Protein AF-A0A7S2YZP1-F1 (afdb_monomer)

Structure (mmCIF, N/CA/C/O backbone):
data_AF-A0A7S2YZP1-F1
#
_entry.id   AF-A0A7S2YZP1-F1
#
loop_
_atom_site.group_PDB
_atom_site.id
_atom_site.type_symbol
_atom_site.label_atom_id
_atom_site.label_alt_id
_atom_site.label_comp_id
_atom_site.label_asym_id
_atom_site.label_entity_id
_atom_site.label_seq_id
_atom_site.pdbx_PDB_ins_code
_atom_site.Cartn_x
_atom_site.Cartn_y
_atom_site.Cartn_z
_atom_site.occupancy
_atom_site.B_iso_or_equiv
_atom_site.auth_seq_id
_atom_site.auth_comp_id
_atom_site.auth_asym_id
_atom_site.auth_atom_id
_atom_site.pdbx_PDB_model_num
ATOM 1 N N . ILE A 1 1 ? 10.644 -1.227 -17.249 1.00 90.56 1 ILE A N 1
ATOM 2 C CA . ILE A 1 1 ? 9.507 -2.155 -17.051 1.00 90.56 1 ILE A CA 1
ATOM 3 C C . ILE A 1 1 ? 8.488 -1.814 -18.113 1.00 90.56 1 ILE A C 1
ATOM 5 O O . ILE A 1 1 ? 8.107 -0.653 -18.176 1.00 90.56 1 ILE A O 1
ATOM 9 N N . ASN A 1 2 ? 8.114 -2.773 -18.948 1.00 90.19 2 ASN A N 1
ATOM 10 C CA . ASN A 1 2 ? 7.072 -2.609 -19.943 1.00 90.19 2 ASN A CA 1
ATOM 11 C C . ASN A 1 2 ? 5.860 -3.452 -19.531 1.00 90.19 2 ASN A C 1
ATOM 13 O O . ASN A 1 2 ? 5.909 -4.679 -19.547 1.00 90.19 2 ASN A O 1
ATOM 17 N N . ASN A 1 3 ? 4.807 -2.767 -19.107 1.00 88.50 3 ASN A N 1
ATOM 18 C CA . ASN A 1 3 ? 3.501 -3.313 -18.742 1.00 88.50 3 ASN A CA 1
ATOM 19 C C . ASN A 1 3 ? 2.391 -2.752 -19.655 1.00 88.50 3 ASN A C 1
ATOM 21 O O . ASN A 1 3 ? 1.225 -2.706 -19.256 1.00 88.50 3 ASN A O 1
ATOM 25 N N . ASN A 1 4 ? 2.760 -2.314 -20.866 1.00 87.62 4 ASN A N 1
ATOM 26 C CA . ASN A 1 4 ? 1.858 -1.790 -21.893 1.00 87.62 4 ASN A CA 1
ATOM 27 C C . ASN A 1 4 ? 1.038 -0.571 -21.431 1.00 87.62 4 ASN A C 1
ATOM 29 O O . ASN A 1 4 ? -0.190 -0.563 -21.558 1.00 87.62 4 ASN A O 1
ATOM 33 N N . GLY A 1 5 ? 1.713 0.430 -20.851 1.00 88.06 5 GLY A N 1
ATOM 34 C CA . GLY A 1 5 ? 1.133 1.737 -20.524 1.00 88.06 5 GLY A CA 1
ATOM 35 C C . GLY A 1 5 ? 1.049 2.081 -19.030 1.00 88.06 5 GLY A C 1
ATOM 36 O O . GLY A 1 5 ? 1.644 1.443 -18.160 1.00 88.06 5 GLY A O 1
ATOM 37 N N . GLY A 1 6 ? 0.286 3.127 -18.721 1.00 87.12 6 GLY A N 1
ATOM 38 C CA . GLY A 1 6 ? 0.069 3.700 -17.393 1.00 87.12 6 GLY A CA 1
ATOM 39 C C . GLY A 1 6 ? -0.834 2.866 -16.481 1.00 87.12 6 GLY A C 1
ATOM 40 O O . GLY A 1 6 ? -1.805 3.374 -15.933 1.00 87.12 6 GLY A O 1
ATOM 41 N N . ARG A 1 7 ? -0.519 1.590 -16.244 1.00 86.00 7 ARG A N 1
ATOM 42 C CA . ARG A 1 7 ? -1.375 0.669 -15.456 1.00 86.00 7 ARG A CA 1
ATOM 43 C C . ARG A 1 7 ? -1.597 1.075 -13.989 1.00 86.00 7 ARG A C 1
ATOM 45 O O . ARG A 1 7 ? -2.392 0.464 -13.289 1.00 86.00 7 ARG A O 1
ATOM 52 N N . ILE A 1 8 ? -0.935 2.126 -13.499 1.00 86.38 8 ILE A N 1
ATOM 53 C CA . ILE A 1 8 ? -1.241 2.722 -12.190 1.00 86.38 8 ILE A CA 1
ATOM 54 C C . ILE A 1 8 ? -2.676 3.266 -12.119 1.00 86.38 8 ILE A C 1
ATOM 56 O O . ILE A 1 8 ? -3.279 3.247 -11.048 1.00 86.38 8 ILE A O 1
ATOM 60 N N . PHE A 1 9 ? -3.245 3.709 -13.243 1.00 86.81 9 PHE A N 1
ATOM 61 C CA . PHE A 1 9 ? -4.600 4.259 -13.267 1.00 86.81 9 PHE A CA 1
ATOM 62 C C . PHE A 1 9 ? -5.669 3.200 -12.986 1.00 86.81 9 PHE A C 1
ATOM 64 O O . PHE A 1 9 ? -6.681 3.535 -12.379 1.00 86.81 9 PHE A O 1
ATOM 71 N N . GLU A 1 10 ? -5.405 1.924 -13.286 1.00 83.19 10 GLU A N 1
ATOM 72 C CA . GLU A 1 10 ? -6.272 0.791 -12.916 1.00 83.19 10 GLU A CA 1
ATOM 73 C C . GLU A 1 10 ? -6.430 0.643 -11.394 1.00 83.19 10 GLU A C 1
ATOM 75 O O . GLU A 1 10 ? -7.389 0.048 -10.907 1.00 83.19 10 GLU A O 1
ATOM 80 N N . MET A 1 11 ? -5.496 1.201 -10.617 1.00 79.94 11 MET A N 1
ATOM 81 C CA . MET A 1 11 ? -5.530 1.155 -9.156 1.00 79.94 11 MET A CA 1
ATOM 82 C C . MET A 1 11 ? -6.383 2.266 -8.536 1.00 79.94 11 MET A C 1
ATOM 84 O O . MET A 1 11 ? -6.638 2.233 -7.329 1.00 79.94 11 MET A O 1
ATOM 88 N N . LEU A 1 12 ? -6.793 3.265 -9.317 1.00 84.00 12 LEU A N 1
ATOM 89 C CA . LEU A 1 12 ? -7.567 4.388 -8.809 1.00 84.00 12 LEU A CA 1
ATOM 90 C C . LEU A 1 12 ? -9.059 4.029 -8.741 1.00 84.00 12 LEU A C 1
ATOM 92 O O . LEU A 1 12 ? -9.561 3.330 -9.620 1.00 84.00 12 LEU A O 1
ATOM 96 N N . PRO A 1 13 ? -9.817 4.554 -7.759 1.00 79.38 13 PRO A N 1
ATOM 97 C CA . PRO A 1 13 ? -11.259 4.308 -7.662 1.00 79.38 13 PRO A CA 1
ATOM 98 C C . PRO A 1 13 ? -12.023 4.656 -8.947 1.00 79.38 13 PRO A C 1
ATOM 100 O O . PRO A 1 13 ? -12.979 3.970 -9.301 1.00 79.38 13 PRO A O 1
ATOM 103 N N . VAL A 1 14 ? -11.552 5.679 -9.668 1.00 77.88 14 VAL A N 1
ATOM 104 C CA . VAL A 1 14 ? -12.142 6.154 -10.926 1.00 77.88 14 VAL A CA 1
ATOM 105 C C . VAL A 1 14 ? -12.115 5.102 -12.040 1.00 77.88 14 VAL A C 1
ATOM 107 O O . VAL A 1 14 ? -13.012 5.093 -12.879 1.00 77.88 14 VAL A O 1
ATOM 110 N N . ALA A 1 15 ? -11.167 4.156 -12.017 1.00 79.56 15 ALA A N 1
ATOM 111 C CA . ALA A 1 15 ? -11.098 3.077 -13.004 1.00 79.56 15 ALA A CA 1
ATOM 112 C C . ALA A 1 15 ? -12.289 2.110 -12.928 1.00 79.56 15 ALA A C 1
ATOM 114 O O . ALA A 1 15 ? -12.570 1.419 -13.898 1.00 79.56 15 ALA A O 1
ATOM 115 N N . LYS A 1 16 ? -13.017 2.074 -11.801 1.00 79.88 16 LYS A N 1
ATOM 116 C CA . LYS A 1 16 ? -14.246 1.273 -11.659 1.00 79.88 16 LYS A CA 1
ATOM 117 C C . LYS A 1 16 ? -15.491 1.972 -12.207 1.00 79.88 16 LYS A C 1
ATOM 119 O O . LYS A 1 16 ? -16.527 1.332 -12.341 1.00 79.88 16 LYS A O 1
ATOM 124 N N . THR A 1 17 ? -15.415 3.282 -12.440 1.00 84.00 17 THR A N 1
ATOM 125 C CA . THR A 1 17 ? -16.573 4.122 -12.785 1.00 84.00 17 THR A CA 1
ATOM 126 C C . THR A 1 17 ? -16.571 4.601 -14.229 1.00 84.00 17 THR A C 1
ATOM 128 O O . THR A 1 17 ? -17.626 4.966 -14.738 1.00 84.00 17 THR A O 1
ATOM 131 N N . ILE A 1 18 ? -15.406 4.644 -14.875 1.00 86.44 18 ILE A N 1
ATOM 132 C CA . ILE A 1 18 ? -15.278 5.098 -16.261 1.00 86.44 18 ILE A CA 1
ATOM 133 C C . ILE A 1 18 ? -15.323 3.918 -17.228 1.00 86.44 18 ILE A C 1
ATOM 135 O O . ILE A 1 18 ? -14.973 2.795 -16.874 1.00 86.44 18 ILE A O 1
ATOM 139 N N . ASP A 1 19 ? -15.744 4.196 -18.459 1.00 88.06 19 ASP A N 1
ATOM 140 C CA . ASP A 1 19 ? -15.717 3.227 -19.552 1.00 88.06 19 ASP A CA 1
ATOM 141 C C . ASP A 1 19 ? -14.277 2.748 -19.813 1.00 88.06 19 ASP A C 1
ATOM 143 O O . ASP A 1 19 ? -13.335 3.551 -19.823 1.00 88.06 19 ASP A O 1
ATOM 147 N N . SER A 1 20 ? -14.107 1.444 -20.044 1.00 82.69 20 SER A N 1
ATOM 148 C CA . SER A 1 20 ? -12.810 0.831 -20.345 1.00 82.69 20 SER A CA 1
ATOM 149 C C . SER A 1 20 ? -12.139 1.453 -21.569 1.00 82.69 20 SER A C 1
ATOM 151 O O . SER A 1 20 ? -10.926 1.624 -21.574 1.00 82.69 20 SER A O 1
ATOM 153 N N . SER A 1 21 ? -12.918 1.867 -22.572 1.00 85.06 21 SER A N 1
ATOM 154 C CA . SER A 1 21 ? -12.393 2.527 -23.773 1.00 85.06 21 SER A CA 1
ATOM 155 C C . SER A 1 21 ? -11.728 3.871 -23.461 1.00 85.06 21 SER A C 1
ATOM 157 O O . SER A 1 21 ? -10.653 4.163 -23.982 1.00 85.06 21 SER A O 1
ATOM 159 N N . VAL A 1 22 ? -12.318 4.658 -22.555 1.00 86.19 22 VAL A N 1
ATOM 160 C CA . VAL A 1 22 ? -11.774 5.946 -22.099 1.00 86.19 22 VAL A CA 1
ATOM 161 C C . VAL A 1 22 ? -10.559 5.730 -21.200 1.00 86.19 22 VAL A C 1
ATOM 163 O O . VAL A 1 22 ? -9.575 6.467 -21.298 1.00 86.19 22 VAL A O 1
ATOM 166 N N . LEU A 1 23 ? -10.601 4.712 -20.336 1.00 85.12 23 LEU A N 1
ATOM 167 C CA . LEU A 1 23 ? -9.458 4.327 -19.511 1.00 85.12 23 LEU A CA 1
ATOM 168 C C . LEU A 1 23 ? -8.250 3.965 -20.391 1.00 85.12 23 LEU A C 1
ATOM 170 O O . LEU A 1 23 ? -7.151 4.477 -20.167 1.00 85.12 23 LEU A O 1
ATOM 174 N N . ASP A 1 24 ? -8.462 3.153 -21.425 1.00 85.44 24 ASP A N 1
ATOM 175 C CA . ASP A 1 24 ? -7.406 2.731 -22.341 1.00 85.44 24 ASP A CA 1
ATOM 176 C C . ASP A 1 24 ? -6.849 3.898 -23.167 1.00 85.44 24 ASP A C 1
ATOM 178 O O . ASP A 1 24 ? -5.628 4.061 -23.259 1.00 85.44 24 ASP A O 1
ATOM 182 N N . SER A 1 25 ? -7.714 4.755 -23.720 1.00 86.25 25 SER A N 1
ATOM 183 C CA . SER A 1 25 ? -7.292 5.836 -24.620 1.00 86.25 25 SER A CA 1
ATOM 184 C C . SER A 1 25 ? -6.706 7.058 -23.916 1.00 86.25 25 SER A C 1
ATOM 186 O O . SER A 1 25 ? -5.884 7.753 -24.507 1.00 86.25 25 SER A O 1
ATOM 188 N N . CYS A 1 26 ? -7.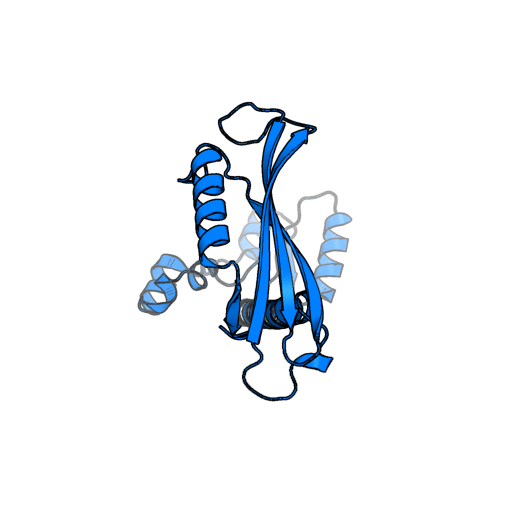150 7.371 -22.695 1.00 85.06 26 CYS A N 1
ATOM 189 C CA . CYS A 1 26 ? -6.797 8.626 -22.020 1.00 85.06 26 CYS A CA 1
ATOM 190 C C . CYS A 1 26 ? -5.867 8.446 -20.819 1.00 85.06 26 CYS A C 1
ATOM 192 O O . CYS A 1 26 ? -5.211 9.409 -20.427 1.00 85.06 26 CYS A O 1
ATOM 194 N N . PHE A 1 27 ? -5.808 7.249 -20.232 1.00 86.19 27 PHE A N 1
ATOM 195 C CA . PHE A 1 27 ? -5.039 7.008 -19.011 1.00 86.19 27 PHE A CA 1
ATOM 196 C C . PHE A 1 27 ? -3.955 5.953 -19.205 1.00 86.19 27 PHE A C 1
ATOM 198 O O . PHE A 1 27 ? -2.790 6.202 -18.902 1.00 86.19 27 PHE A O 1
ATOM 205 N N . ILE A 1 28 ? -4.316 4.768 -19.699 1.00 86.94 28 ILE A N 1
ATOM 206 C CA . ILE A 1 28 ? -3.345 3.687 -19.887 1.00 86.94 28 ILE A CA 1
ATOM 207 C C . ILE A 1 28 ? -2.435 4.017 -21.063 1.00 86.94 28 ILE A C 1
ATOM 209 O O . ILE A 1 28 ? -1.223 3.864 -20.924 1.00 86.94 28 ILE A O 1
ATOM 213 N N . THR A 1 29 ? -2.996 4.506 -22.173 1.00 84.50 29 THR A N 1
ATOM 214 C CA . THR A 1 29 ? -2.260 5.019 -23.339 1.00 84.50 29 THR A CA 1
ATOM 215 C C . THR A 1 29 ? -1.076 4.123 -23.682 1.00 84.50 29 THR A C 1
ATOM 217 O O . THR A 1 29 ? 0.068 4.504 -23.443 1.00 84.50 29 THR A O 1
ATOM 220 N N . ASN A 1 30 ? -1.335 2.899 -24.152 1.00 80.75 30 ASN A N 1
ATOM 221 C CA . ASN A 1 30 ? -0.260 1.985 -24.529 1.00 80.75 30 ASN A CA 1
ATOM 222 C C . ASN A 1 30 ? 0.506 2.581 -25.722 1.00 80.75 30 ASN A C 1
ATOM 224 O O . ASN A 1 30 ? -0.058 2.649 -26.817 1.00 80.75 30 ASN A O 1
ATOM 228 N N . PRO A 1 31 ? 1.754 3.040 -25.543 1.00 75.12 31 PRO A N 1
ATOM 229 C CA . PRO A 1 31 ? 2.512 3.546 -26.664 1.00 75.12 31 PRO A CA 1
ATOM 230 C C . PRO A 1 31 ? 2.983 2.334 -27.472 1.00 75.12 31 PRO A C 1
ATOM 232 O O . PRO A 1 31 ? 3.740 1.508 -26.963 1.00 75.12 31 PRO A O 1
ATOM 235 N N . GLU A 1 32 ? 2.551 2.217 -28.727 1.00 73.69 32 GLU A N 1
ATOM 236 C CA . GLU A 1 32 ? 3.070 1.225 -29.680 1.00 73.69 32 GLU A CA 1
ATOM 237 C C . GLU A 1 32 ? 4.506 1.593 -30.093 1.00 73.69 32 GLU A C 1
ATOM 239 O O . GLU A 1 32 ? 4.785 1.979 -31.226 1.00 73.69 32 GLU A O 1
ATOM 244 N N . VAL A 1 33 ? 5.430 1.560 -29.131 1.00 80.38 33 VAL A N 1
ATOM 245 C CA . VAL A 1 33 ? 6.814 1.997 -29.299 1.00 80.38 33 VAL A CA 1
ATOM 246 C C . VAL A 1 33 ? 7.756 0.821 -29.100 1.00 80.38 33 VAL A C 1
ATOM 248 O O . VAL A 1 33 ? 7.833 0.215 -28.033 1.00 80.38 33 VAL A O 1
ATOM 251 N N . GLU A 1 34 ? 8.545 0.558 -30.134 1.00 86.44 34 GLU A N 1
ATOM 252 C CA . GLU A 1 34 ? 9.676 -0.364 -30.109 1.00 86.44 34 GLU A CA 1
ATOM 253 C C . GLU A 1 34 ? 10.879 0.304 -29.415 1.00 86.44 34 GLU A C 1
ATOM 255 O O . GLU A 1 34 ? 11.656 1.036 -30.035 1.00 86.44 34 GLU A O 1
ATOM 260 N N . ILE A 1 35 ? 11.059 0.052 -28.112 1.00 90.88 35 ILE A N 1
ATOM 261 C CA . ILE A 1 35 ? 12.198 0.580 -27.327 1.00 90.88 35 ILE A CA 1
ATOM 262 C C . ILE A 1 35 ? 13.541 0.130 -27.929 1.00 90.88 35 ILE A C 1
ATOM 264 O O . ILE A 1 35 ? 14.511 0.889 -27.925 1.00 90.88 35 ILE A O 1
ATOM 268 N N . SER A 1 36 ? 13.575 -1.070 -28.509 1.00 92.44 36 SER A N 1
ATOM 269 C CA . SER A 1 36 ? 14.695 -1.628 -29.279 1.00 92.44 36 SER A CA 1
ATOM 270 C C . SER A 1 36 ? 15.224 -0.644 -30.336 1.00 92.44 36 SER A C 1
ATOM 272 O O . SER A 1 36 ? 16.430 -0.407 -30.428 1.00 92.44 36 SER A O 1
ATOM 274 N N . SER A 1 37 ? 14.315 -0.025 -31.094 1.00 92.56 37 SER A N 1
ATOM 275 C CA . SER A 1 37 ? 14.614 0.886 -32.199 1.00 92.56 37 SER A CA 1
ATOM 276 C C . SER A 1 37 ? 15.185 2.206 -31.690 1.00 92.56 37 SER A C 1
ATOM 278 O O . SER A 1 37 ? 16.141 2.730 -32.262 1.00 92.56 37 SER A O 1
ATOM 280 N N . LEU A 1 38 ? 14.660 2.705 -30.566 1.00 91.94 38 LEU A N 1
ATOM 281 C CA . LEU A 1 38 ? 15.199 3.879 -29.882 1.00 91.94 38 LEU A CA 1
ATOM 282 C C . LEU A 1 38 ? 16.625 3.613 -29.384 1.00 91.94 38 LEU A C 1
ATOM 284 O O . LEU A 1 38 ? 17.529 4.399 -29.647 1.00 91.94 38 LEU A O 1
ATOM 288 N N . CYS A 1 39 ? 16.856 2.487 -28.708 1.00 94.12 39 CYS A N 1
ATOM 289 C CA . CYS A 1 39 ? 18.187 2.127 -28.222 1.00 94.12 39 CYS A CA 1
ATOM 290 C C . CYS A 1 39 ? 19.194 1.962 -29.366 1.00 94.12 39 CYS A C 1
ATOM 292 O O . CYS A 1 39 ? 20.319 2.452 -29.259 1.00 94.12 39 CYS A O 1
ATOM 294 N N . ASN A 1 40 ? 18.778 1.350 -30.478 1.00 93.12 40 ASN A N 1
ATOM 295 C CA . ASN A 1 40 ? 19.616 1.200 -31.663 1.00 93.12 40 ASN A CA 1
ATOM 296 C C . ASN A 1 40 ? 20.022 2.560 -32.260 1.00 93.12 40 ASN A C 1
ATOM 298 O O . ASN A 1 40 ? 21.195 2.765 -32.567 1.00 93.12 40 ASN A O 1
ATOM 302 N N . ALA A 1 41 ? 19.092 3.519 -32.347 1.00 94.81 41 ALA A N 1
ATOM 303 C CA . ALA A 1 41 ? 19.372 4.863 -32.863 1.00 94.81 41 ALA A CA 1
ATOM 304 C C . ALA A 1 41 ? 20.449 5.612 -32.055 1.00 94.81 41 ALA A C 1
ATOM 306 O O . ALA A 1 41 ? 21.228 6.376 -32.621 1.00 94.81 41 ALA A O 1
ATOM 307 N N . TYR A 1 42 ? 20.534 5.357 -30.746 1.00 94.06 42 TYR A N 1
ATOM 308 C CA . TYR A 1 42 ? 21.538 5.951 -29.856 1.00 94.06 42 TYR A CA 1
ATOM 309 C C . TYR A 1 42 ? 22.744 5.039 -29.585 1.00 94.06 42 TYR A C 1
ATOM 311 O O . TYR A 1 42 ? 23.579 5.373 -28.747 1.00 94.06 42 TYR A O 1
ATOM 319 N N . SER A 1 43 ? 22.859 3.897 -30.279 1.00 92.88 43 SER A N 1
ATOM 320 C CA . SER A 1 43 ? 23.916 2.896 -30.054 1.00 92.88 43 SER A CA 1
ATOM 321 C C . SER A 1 43 ? 24.012 2.421 -28.594 1.00 92.88 43 SER A C 1
ATOM 323 O O . SER A 1 43 ? 25.098 2.153 -28.079 1.00 92.88 43 SER A O 1
ATOM 325 N N . ILE A 1 44 ? 22.869 2.322 -27.913 1.00 94.56 44 ILE A N 1
ATOM 326 C CA . ILE A 1 44 ? 22.778 1.850 -26.531 1.00 94.56 44 ILE A CA 1
ATOM 327 C C . ILE A 1 44 ? 22.476 0.345 -26.544 1.00 94.56 44 ILE A C 1
ATOM 329 O O . ILE A 1 44 ? 21.473 -0.065 -27.132 1.00 94.56 44 ILE A O 1
ATOM 333 N N . PRO A 1 45 ? 23.289 -0.493 -25.875 1.00 94.06 45 PRO A N 1
ATOM 334 C CA . PRO A 1 45 ? 22.983 -1.903 -25.681 1.00 94.06 45 PRO A CA 1
ATOM 335 C C . PRO A 1 45 ? 21.597 -2.124 -25.068 1.00 94.06 45 PRO A C 1
ATOM 337 O O . PRO A 1 45 ? 21.257 -1.549 -24.029 1.00 94.06 45 PRO A O 1
ATOM 340 N N . TYR A 1 46 ? 20.821 -2.997 -25.705 1.00 95.69 46 TYR A N 1
ATOM 341 C CA . TYR A 1 46 ? 19.441 -3.296 -25.346 1.00 95.69 46 TYR A CA 1
ATOM 342 C C . TYR A 1 46 ? 19.245 -4.797 -25.132 1.00 95.69 46 TYR A C 1
ATOM 344 O O . TYR A 1 46 ? 19.754 -5.622 -25.893 1.00 95.69 46 TYR A O 1
ATOM 352 N N . GLN A 1 47 ? 18.496 -5.150 -24.091 1.00 95.12 47 GLN A N 1
ATOM 353 C CA . GLN A 1 47 ? 18.109 -6.523 -23.783 1.00 95.12 47 GLN A CA 1
ATOM 354 C C . GLN A 1 47 ? 16.632 -6.558 -23.392 1.00 95.12 47 GLN A C 1
ATOM 356 O O . GLN A 1 47 ? 16.212 -5.828 -22.494 1.00 95.12 47 GLN A O 1
ATOM 361 N N . ARG A 1 48 ? 15.858 -7.439 -24.027 1.00 95.38 48 ARG A N 1
ATOM 362 C CA . ARG A 1 48 ? 14.465 -7.720 -23.665 1.00 95.38 48 ARG A CA 1
ATOM 363 C C . ARG A 1 48 ? 14.410 -8.989 -22.828 1.00 95.38 48 ARG A C 1
ATOM 365 O O . ARG A 1 48 ? 14.977 -9.999 -23.234 1.00 95.38 48 ARG A O 1
ATOM 372 N N . VAL A 1 49 ? 13.737 -8.941 -21.684 1.00 96.62 49 VAL A N 1
ATOM 373 C CA . VAL A 1 49 ? 1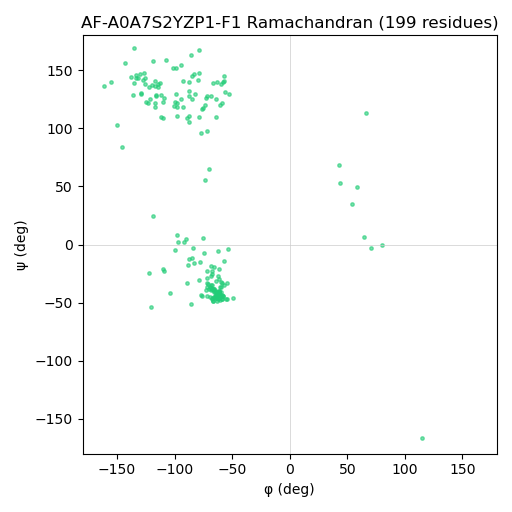3.603 -10.088 -20.775 1.00 96.62 49 VAL A CA 1
ATOM 374 C C . VAL A 1 49 ? 12.152 -10.284 -20.362 1.00 96.62 49 V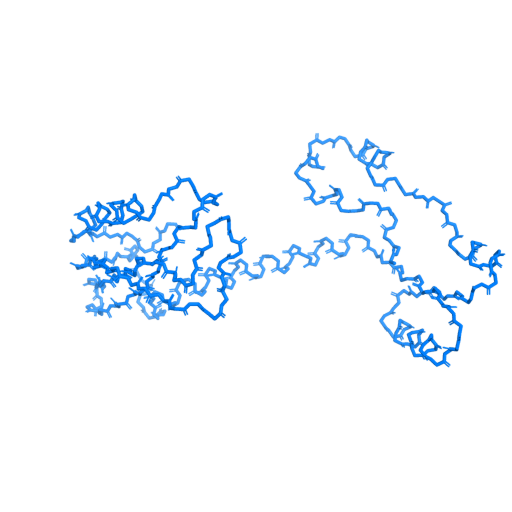AL A C 1
ATOM 376 O O . VAL A 1 49 ? 11.416 -9.316 -20.160 1.00 96.62 49 VAL A O 1
ATOM 379 N N . THR A 1 50 ? 11.754 -11.545 -20.227 1.00 93.31 50 THR A N 1
ATOM 380 C CA . THR A 1 50 ? 10.401 -11.940 -19.795 1.00 93.31 50 THR A CA 1
ATOM 381 C C . THR A 1 50 ? 10.431 -12.820 -18.547 1.00 93.31 50 THR A C 1
ATOM 383 O O . THR A 1 50 ? 9.476 -12.839 -17.775 1.00 93.31 50 THR A O 1
ATOM 386 N N . GLY A 1 51 ? 11.550 -13.514 -18.310 1.00 92.31 51 GLY A N 1
ATOM 387 C CA . GLY A 1 51 ? 11.744 -14.397 -17.163 1.00 92.31 51 GLY A CA 1
ATOM 388 C C . GLY A 1 51 ? 12.698 -13.850 -16.099 1.00 92.31 51 GLY A C 1
ATOM 389 O O . GLY A 1 51 ? 13.577 -13.028 -16.359 1.00 92.31 51 GLY A O 1
ATOM 390 N N . LYS A 1 52 ? 12.578 -14.381 -14.877 1.00 92.50 52 LYS A N 1
ATOM 391 C CA . LYS A 1 52 ? 13.473 -14.069 -13.746 1.00 92.50 52 LYS A CA 1
ATOM 392 C C . LYS A 1 52 ? 14.930 -14.467 -14.016 1.00 92.50 52 LYS A C 1
ATOM 394 O O . LYS A 1 52 ? 15.855 -13.741 -13.646 1.00 92.50 52 LYS A O 1
ATOM 399 N N . GLU A 1 53 ? 15.137 -15.623 -14.636 1.00 93.94 53 GLU A N 1
ATOM 400 C CA . GLU A 1 53 ? 16.469 -16.152 -14.957 1.00 93.94 53 GLU A CA 1
ATOM 401 C C . GLU A 1 53 ? 17.148 -15.286 -16.023 1.00 93.94 53 GLU A C 1
ATOM 403 O O . GLU A 1 53 ? 18.268 -14.814 -15.821 1.00 93.94 53 GLU A O 1
ATOM 408 N N . GLU A 1 54 ? 16.418 -14.960 -17.093 1.00 93.88 54 GLU A N 1
ATOM 409 C CA . GLU A 1 54 ? 16.856 -14.023 -18.133 1.00 93.88 54 GLU A CA 1
ATOM 410 C C . GLU A 1 54 ? 17.190 -12.646 -17.556 1.00 93.88 54 GLU A C 1
ATOM 412 O O . GLU A 1 54 ? 18.228 -12.075 -17.888 1.00 93.88 54 GLU A O 1
ATOM 417 N N . MET A 1 55 ? 16.346 -12.128 -16.655 1.00 94.38 55 MET A N 1
ATOM 418 C CA . MET A 1 55 ? 16.573 -10.855 -15.969 1.00 94.38 55 MET A CA 1
ATOM 419 C C . MET A 1 55 ? 17.878 -10.876 -15.171 1.00 94.38 55 MET A C 1
ATOM 421 O O . MET A 1 55 ? 18.658 -9.928 -15.237 1.00 94.38 55 MET A O 1
ATOM 425 N N . SER A 1 56 ? 18.142 -11.965 -14.448 1.00 95.62 56 SER A N 1
ATOM 426 C CA . SER A 1 56 ? 19.360 -12.119 -13.646 1.00 95.62 56 SER A CA 1
ATOM 427 C C . SER A 1 56 ? 20.610 -12.111 -14.530 1.00 95.62 56 SER A C 1
ATOM 429 O O . SER A 1 56 ? 21.569 -11.393 -14.247 1.00 95.62 56 SER A O 1
ATOM 431 N N . LEU A 1 57 ? 20.576 -12.837 -15.650 1.00 94.88 57 LEU A N 1
ATOM 432 C CA . LEU A 1 57 ? 21.666 -12.864 -16.630 1.00 94.88 57 LEU A CA 1
ATOM 433 C C . LEU A 1 57 ? 21.844 -11.518 -17.348 1.00 94.88 57 LEU A C 1
ATOM 435 O O . LEU A 1 57 ? 22.970 -11.101 -17.626 1.00 94.88 57 LEU A O 1
ATOM 439 N N . ALA A 1 58 ? 20.751 -10.821 -17.662 1.00 94.62 58 ALA A N 1
ATOM 440 C CA . ALA A 1 58 ? 20.800 -9.502 -18.285 1.00 94.62 58 ALA A CA 1
ATOM 441 C C . ALA A 1 58 ? 21.409 -8.451 -17.347 1.00 94.62 58 ALA A C 1
ATOM 443 O O . ALA A 1 58 ? 22.246 -7.659 -17.783 1.00 94.62 58 ALA A O 1
ATOM 444 N N . LEU A 1 59 ? 21.060 -8.493 -16.056 1.00 94.88 59 LEU A N 1
ATOM 445 C CA . LEU A 1 59 ? 21.648 -7.638 -15.023 1.00 94.88 59 LEU A CA 1
ATOM 446 C C . LEU A 1 59 ? 23.146 -7.902 -14.852 1.00 94.88 59 LEU A C 1
ATOM 448 O O . LEU A 1 59 ? 23.928 -6.956 -14.843 1.00 94.88 59 LEU A O 1
ATOM 452 N N . GLN A 1 60 ? 23.566 -9.170 -14.799 1.00 94.62 60 GLN A N 1
ATOM 453 C CA . GLN A 1 60 ? 24.989 -9.527 -14.724 1.00 94.62 60 GLN A CA 1
ATOM 454 C C . GLN A 1 60 ? 25.787 -8.988 -15.920 1.00 94.62 60 GLN A C 1
ATOM 456 O O . GLN A 1 60 ? 26.867 -8.417 -15.743 1.00 94.62 60 GLN A O 1
ATOM 461 N N . ARG A 1 61 ? 25.241 -9.117 -17.137 1.00 92.81 61 ARG A N 1
ATOM 462 C CA . ARG A 1 61 ? 25.848 -8.561 -18.357 1.00 92.81 61 ARG A CA 1
ATOM 463 C C . ARG A 1 61 ? 25.918 -7.035 -18.319 1.00 92.81 61 ARG A C 1
ATOM 465 O O . ARG A 1 61 ? 26.961 -6.472 -18.639 1.00 92.81 61 ARG A O 1
ATOM 472 N N . ALA A 1 62 ? 24.848 -6.373 -17.881 1.00 92.81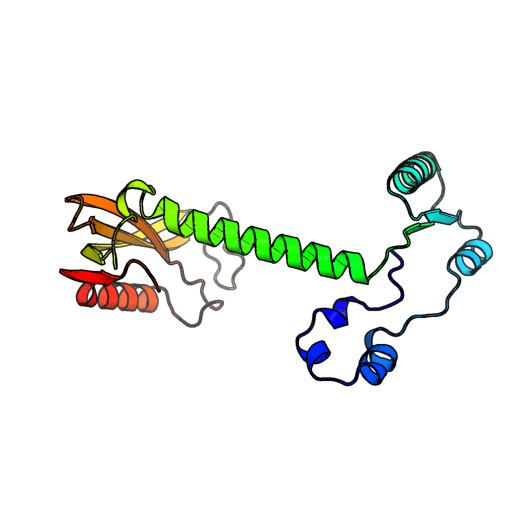 62 ALA A N 1
ATOM 473 C CA . ALA A 1 62 ? 24.804 -4.917 -17.776 1.00 92.81 62 ALA A CA 1
ATOM 474 C C . ALA A 1 62 ? 25.784 -4.372 -16.724 1.00 92.81 62 ALA A C 1
ATOM 476 O O . ALA A 1 62 ? 26.430 -3.362 -16.973 1.00 92.81 62 ALA A O 1
ATOM 477 N N . TRP A 1 63 ? 25.953 -5.049 -15.585 1.00 93.12 63 TRP A N 1
ATOM 478 C CA . TRP A 1 63 ? 26.926 -4.651 -14.558 1.00 93.12 63 TRP A CA 1
ATOM 479 C C . TRP A 1 63 ? 28.378 -4.897 -14.958 1.00 93.12 63 TRP A C 1
ATOM 481 O O . TRP A 1 63 ? 29.266 -4.173 -14.519 1.00 93.12 63 TRP A O 1
ATOM 491 N N . SER A 1 64 ? 28.625 -5.901 -15.797 1.00 91.88 64 SER A N 1
ATOM 492 C CA . SER A 1 64 ? 29.962 -6.172 -16.338 1.00 91.88 64 SER A CA 1
ATOM 493 C C . SER A 1 64 ? 30.335 -5.214 -17.479 1.00 91.88 64 SER A C 1
ATOM 495 O O . SER A 1 64 ? 31.502 -5.112 -17.860 1.00 91.88 64 SER A O 1
ATOM 497 N N . SER A 1 65 ? 29.349 -4.511 -18.037 1.00 88.44 65 SER A N 1
ATOM 498 C CA . SER A 1 65 ? 29.528 -3.527 -19.097 1.00 88.44 65 SER A CA 1
ATOM 499 C C . SER A 1 65 ? 30.023 -2.190 -18.539 1.00 88.44 65 SER A C 1
ATOM 501 O O . SER A 1 65 ? 29.568 -1.715 -17.504 1.00 88.44 65 SER A O 1
ATOM 503 N N . ARG A 1 66 ? 30.927 -1.530 -19.275 1.00 91.06 66 ARG A N 1
ATOM 504 C CA . ARG A 1 66 ? 31.391 -0.159 -18.978 1.00 91.06 66 ARG A CA 1
ATOM 505 C C . ARG A 1 66 ? 30.560 0.930 -19.664 1.00 91.06 66 ARG A C 1
ATOM 507 O O . ARG A 1 66 ? 30.919 2.100 -19.597 1.00 91.06 66 ARG A O 1
ATOM 514 N N . VAL A 1 67 ? 29.482 0.551 -20.347 1.00 92.31 67 VAL A N 1
ATOM 515 C CA . VAL A 1 67 ? 28.570 1.467 -21.047 1.00 92.31 67 VAL A CA 1
ATOM 516 C C . VAL A 1 67 ? 27.156 1.384 -20.480 1.00 92.31 67 VAL A C 1
ATOM 518 O O . VAL A 1 67 ? 26.778 0.371 -19.882 1.00 92.31 67 VAL A O 1
ATOM 521 N N . HIS A 1 68 ? 26.364 2.437 -20.690 1.00 91.44 68 HIS A N 1
ATOM 522 C CA . HIS A 1 68 ? 24.939 2.448 -20.355 1.00 91.44 68 HIS A CA 1
ATOM 523 C C . HIS A 1 68 ? 24.207 1.301 -21.062 1.00 91.44 68 HIS A C 1
ATOM 525 O O . HIS A 1 68 ? 24.518 0.977 -22.202 1.00 91.44 68 HIS A O 1
ATOM 531 N N . ASN A 1 69 ? 23.258 0.669 -20.376 1.00 93.88 69 ASN A N 1
ATOM 532 C CA . ASN A 1 69 ? 22.489 -0.468 -20.879 1.00 93.88 69 ASN A CA 1
ATOM 533 C C . ASN A 1 69 ? 21.008 -0.239 -20.586 1.00 93.88 69 ASN A C 1
ATOM 535 O O . ASN A 1 69 ? 20.656 0.258 -19.515 1.00 93.88 69 ASN A O 1
ATOM 539 N N . VAL A 1 70 ? 20.149 -0.662 -21.507 1.00 95.75 70 VAL A N 1
ATOM 540 C CA . VAL A 1 70 ? 18.702 -0.699 -21.303 1.00 95.75 70 VAL A CA 1
ATOM 541 C C . VAL A 1 70 ? 18.265 -2.153 -21.207 1.00 95.75 70 VAL A C 1
ATOM 543 O O . VAL A 1 70 ? 18.502 -2.950 -22.113 1.00 95.75 70 VAL A O 1
ATOM 546 N N . ILE A 1 71 ? 17.618 -2.497 -20.094 1.00 96.44 71 ILE A N 1
ATOM 547 C CA . ILE A 1 71 ? 16.964 -3.793 -19.912 1.00 96.44 71 ILE A CA 1
ATOM 548 C C . ILE A 1 71 ? 15.459 -3.546 -19.869 1.00 96.44 71 ILE A C 1
ATOM 550 O O . ILE A 1 71 ? 14.925 -2.979 -18.911 1.00 96.44 71 ILE A O 1
ATOM 554 N N . GLU A 1 72 ? 14.768 -3.974 -20.916 1.00 95.75 72 GLU A N 1
ATOM 555 C CA . GLU A 1 72 ? 13.317 -3.957 -20.966 1.00 95.75 72 GLU A CA 1
ATOM 556 C C . GLU A 1 72 ? 12.768 -5.247 -20.361 1.00 95.75 72 GLU A C 1
ATOM 558 O O . GLU A 1 72 ? 12.823 -6.318 -20.960 1.00 95.75 72 GLU A O 1
ATOM 563 N N . ILE A 1 73 ? 12.229 -5.128 -19.152 1.00 95.06 73 ILE A N 1
ATOM 564 C CA . ILE A 1 73 ? 11.527 -6.216 -18.472 1.00 95.06 73 ILE A CA 1
ATOM 565 C C . ILE A 1 73 ? 10.057 -6.135 -18.863 1.00 95.06 73 ILE A C 1
ATOM 567 O O . ILE A 1 73 ? 9.371 -5.203 -18.430 1.00 95.06 73 ILE A O 1
ATOM 571 N N . VAL A 1 74 ? 9.598 -7.083 -19.674 1.00 92.19 74 VAL A N 1
ATOM 572 C CA . VAL A 1 74 ? 8.202 -7.185 -20.103 1.00 92.19 74 VAL A CA 1
ATOM 573 C C . VAL A 1 74 ? 7.435 -7.996 -19.075 1.00 92.19 74 VAL A C 1
ATOM 575 O O . VAL A 1 74 ? 7.846 -9.095 -18.709 1.00 92.19 74 VAL A O 1
ATOM 578 N N . VAL A 1 75 ? 6.331 -7.437 -18.595 1.00 89.81 75 VAL A N 1
ATOM 579 C CA . VAL A 1 75 ? 5.495 -8.058 -17.570 1.00 89.81 75 VAL A CA 1
ATOM 580 C C . VAL A 1 75 ? 4.041 -8.055 -18.005 1.00 89.81 75 VAL A C 1
ATOM 582 O O . VAL A 1 75 ? 3.579 -7.114 -18.651 1.00 89.81 75 VAL A O 1
ATOM 585 N N . ASP A 1 76 ? 3.313 -9.093 -17.606 1.00 86.69 76 ASP A N 1
ATOM 586 C CA . ASP A 1 76 ? 1.863 -9.110 -17.734 1.00 86.69 76 ASP A CA 1
ATOM 587 C C . ASP A 1 76 ? 1.248 -8.169 -16.678 1.00 86.69 76 ASP A C 1
ATOM 589 O O . ASP A 1 76 ? 1.475 -8.360 -15.473 1.00 86.69 76 ASP A O 1
ATOM 593 N N . PRO A 1 77 ? 0.501 -7.129 -17.090 1.00 79.62 77 PRO A N 1
ATOM 594 C CA . PRO A 1 77 ? -0.139 -6.217 -16.152 1.00 79.62 77 PRO A CA 1
ATOM 595 C C . PRO A 1 77 ? -1.197 -6.900 -15.272 1.00 79.62 77 PRO A C 1
ATOM 597 O O . PRO A 1 77 ? -1.346 -6.517 -14.110 1.00 79.62 77 PRO A O 1
ATOM 600 N N . THR A 1 78 ? -1.882 -7.930 -15.774 1.00 80.06 78 THR A N 1
ATOM 601 C CA . THR A 1 78 ? -2.979 -8.603 -15.058 1.00 80.06 78 THR A CA 1
ATOM 602 C C . THR A 1 78 ? -2.467 -9.363 -13.832 1.00 80.06 78 THR A C 1
ATOM 604 O O . THR A 1 78 ? -2.956 -9.163 -12.717 1.00 80.06 78 THR A O 1
ATOM 607 N N . VAL A 1 79 ? -1.375 -10.115 -14.000 1.00 81.75 79 VAL A N 1
ATOM 608 C CA . VAL A 1 79 ? -0.727 -10.913 -12.945 1.00 81.75 79 VAL A CA 1
ATOM 609 C C . VAL A 1 79 ? -0.263 -10.044 -11.768 1.00 81.75 79 VAL A C 1
ATOM 611 O O . VAL A 1 79 ? -0.354 -10.441 -10.605 1.00 81.75 79 VAL A O 1
ATOM 614 N N . SER A 1 80 ? 0.214 -8.825 -12.041 1.00 77.00 80 SER A N 1
ATOM 615 C CA . SER A 1 80 ? 0.667 -7.888 -11.001 1.00 77.00 80 SER A CA 1
ATOM 616 C C . SER A 1 80 ? -0.484 -7.403 -10.113 1.00 77.00 80 SER A C 1
ATOM 618 O O . SER A 1 80 ? -0.336 -7.281 -8.891 1.00 77.00 80 SER A O 1
ATOM 620 N N . THR A 1 81 ? -1.646 -7.149 -10.715 1.00 74.81 81 THR A N 1
ATOM 621 C CA . THR A 1 81 ? -2.851 -6.712 -10.003 1.00 74.81 81 THR A CA 1
ATOM 622 C C . THR A 1 81 ? -3.416 -7.836 -9.136 1.00 74.81 81 THR A C 1
ATOM 624 O O . THR A 1 81 ? -3.678 -7.613 -7.951 1.00 74.81 81 THR A O 1
ATOM 627 N N . GLU A 1 82 ? -3.512 -9.052 -9.675 1.00 82.00 82 GLU A N 1
ATOM 628 C CA . GLU A 1 82 ? -3.960 -10.236 -8.931 1.00 82.00 82 GLU A CA 1
ATOM 629 C C . GLU A 1 82 ? -3.050 -10.546 -7.739 1.00 82.00 82 GLU A C 1
ATOM 631 O O . GLU A 1 82 ? -3.524 -10.710 -6.612 1.00 82.00 82 GLU A O 1
ATOM 636 N N . PHE A 1 83 ? -1.730 -10.551 -7.951 1.00 82.56 83 PHE A N 1
ATOM 637 C CA . PHE A 1 83 ? -0.767 -10.815 -6.883 1.00 82.56 83 PHE A CA 1
ATOM 638 C C . PHE A 1 83 ? -0.854 -9.775 -5.759 1.00 82.56 83 PHE A C 1
ATOM 640 O O . PHE A 1 83 ? -0.800 -10.115 -4.576 1.00 82.56 83 PHE A O 1
ATOM 647 N N . ARG A 1 84 ? -1.044 -8.495 -6.097 1.00 80.69 84 ARG A N 1
ATOM 648 C CA . ARG A 1 84 ? -1.252 -7.444 -5.091 1.00 80.69 84 ARG A CA 1
ATOM 649 C C . ARG A 1 84 ? -2.535 -7.651 -4.298 1.00 80.69 84 ARG A C 1
ATOM 651 O O . ARG A 1 84 ? -2.514 -7.428 -3.089 1.00 80.69 84 ARG A O 1
ATOM 658 N N . GLN A 1 85 ? -3.626 -8.055 -4.946 1.00 81.25 85 GLN A N 1
ATOM 659 C CA . GLN A 1 85 ? -4.879 -8.343 -4.250 1.00 81.25 85 GLN A CA 1
ATOM 660 C C . GLN A 1 85 ? -4.712 -9.535 -3.301 1.00 81.25 85 GLN A C 1
ATOM 662 O O . GLN A 1 85 ? -5.062 -9.429 -2.130 1.00 81.25 85 GLN A O 1
ATOM 667 N N . LEU A 1 86 ? -4.043 -10.600 -3.751 1.00 87.69 86 LEU A N 1
ATOM 668 C CA . LEU A 1 86 ? -3.697 -11.752 -2.919 1.00 87.69 86 LEU A CA 1
ATOM 669 C C . LEU A 1 86 ? -2.900 -11.345 -1.669 1.00 87.69 86 LEU A C 1
ATOM 671 O O . LEU A 1 86 ? -3.220 -11.784 -0.562 1.00 87.69 86 LEU A O 1
ATOM 675 N N . VAL A 1 87 ? -1.869 -10.507 -1.828 1.00 86.19 87 VAL A N 1
ATOM 676 C CA . VAL A 1 87 ? -1.059 -10.011 -0.704 1.00 86.19 87 VAL A CA 1
ATOM 677 C C . VAL A 1 87 ? -1.904 -9.156 0.236 1.00 86.19 87 VAL A C 1
ATOM 679 O O . VAL A 1 87 ? -1.832 -9.354 1.445 1.00 86.19 87 VAL A O 1
ATOM 682 N N . LYS A 1 88 ? -2.740 -8.250 -0.287 1.00 83.00 88 LYS A N 1
ATOM 683 C CA . LYS A 1 88 ? -3.655 -7.439 0.534 1.00 83.00 88 LYS A CA 1
ATOM 684 C C . LYS A 1 88 ? -4.609 -8.311 1.342 1.00 83.00 88 LYS A C 1
ATOM 686 O O . LYS A 1 88 ? -4.724 -8.111 2.545 1.00 83.00 88 LYS A O 1
ATOM 691 N N . ASP A 1 89 ? -5.228 -9.305 0.715 1.00 84.56 89 ASP A N 1
ATOM 692 C CA . ASP A 1 89 ? -6.167 -10.214 1.374 1.00 84.56 89 ASP A CA 1
ATOM 693 C C . ASP A 1 89 ? -5.460 -11.104 2.398 1.00 84.56 89 ASP A C 1
ATOM 695 O O . ASP A 1 89 ? -6.013 -11.441 3.447 1.00 84.56 89 ASP A O 1
ATOM 699 N N . ARG A 1 90 ? -4.215 -11.505 2.120 1.00 81.38 90 ARG A N 1
ATOM 700 C CA . ARG A 1 90 ? -3.400 -12.250 3.079 1.00 81.38 90 ARG A CA 1
ATOM 701 C C . ARG A 1 90 ? -3.040 -11.392 4.285 1.00 81.38 90 ARG A C 1
ATOM 703 O O . ARG A 1 90 ? -3.275 -11.832 5.402 1.00 81.38 90 ARG A O 1
ATOM 710 N N . VAL A 1 91 ? -2.547 -10.176 4.064 1.00 80.25 91 VAL A N 1
ATOM 711 C CA . VAL A 1 91 ? -2.216 -9.235 5.140 1.00 80.25 91 VAL A CA 1
ATOM 712 C C . VAL A 1 91 ? -3.463 -8.882 5.943 1.00 80.25 91 VAL A C 1
ATOM 714 O O . VAL A 1 91 ? -3.398 -8.892 7.162 1.00 80.25 91 VAL A O 1
ATOM 717 N N . ALA A 1 92 ? -4.609 -8.641 5.305 1.00 73.81 92 ALA A N 1
ATOM 718 C CA . ALA A 1 92 ? -5.862 -8.358 6.001 1.00 73.81 92 ALA A CA 1
ATOM 719 C C . ALA A 1 92 ? -6.306 -9.526 6.898 1.00 73.81 92 ALA A C 1
ATOM 721 O O . ALA A 1 92 ? -6.716 -9.298 8.036 1.00 73.81 92 ALA A O 1
ATOM 722 N N . ARG A 1 93 ? -6.178 -10.771 6.417 1.00 72.62 93 ARG A N 1
ATOM 723 C CA . ARG A 1 93 ? -6.442 -11.981 7.216 1.00 72.62 93 ARG A CA 1
ATOM 724 C C . ARG A 1 93 ?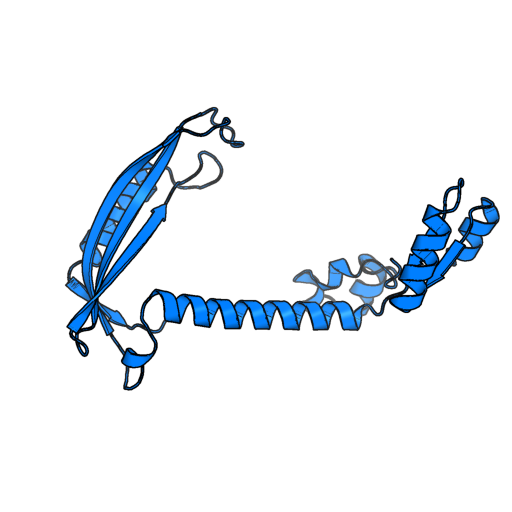 -5.449 -12.156 8.359 1.00 72.62 93 ARG A C 1
ATOM 726 O O . ARG A 1 93 ? -5.847 -12.460 9.474 1.00 72.62 93 ARG A O 1
ATOM 733 N N . ASP A 1 94 ? -4.163 -11.966 8.101 1.00 67.94 94 ASP A N 1
ATOM 734 C CA . ASP A 1 94 ? -3.143 -12.119 9.136 1.00 67.94 94 ASP A CA 1
ATOM 735 C C . ASP A 1 94 ? -3.272 -11.003 10.189 1.00 67.94 94 ASP A C 1
ATOM 737 O O . ASP A 1 94 ? -3.129 -11.269 11.376 1.00 67.94 94 ASP A O 1
ATOM 741 N N . LEU A 1 95 ? -3.651 -9.783 9.793 1.00 63.66 95 LEU A N 1
ATOM 742 C CA . LEU A 1 95 ? -3.935 -8.672 10.703 1.00 63.66 95 LEU A CA 1
ATOM 743 C C . LEU A 1 95 ? -5.205 -8.913 11.531 1.00 63.66 95 LEU A C 1
ATOM 745 O O . LEU A 1 95 ? -5.238 -8.554 12.707 1.00 63.66 95 LEU A O 1
ATOM 749 N N . SER A 1 96 ? -6.248 -9.515 10.947 1.00 61.41 96 SER A N 1
ATOM 750 C CA . SER A 1 96 ? -7.462 -9.865 11.693 1.00 61.41 96 SER A CA 1
ATOM 751 C C . SER A 1 96 ? -7.192 -10.977 12.710 1.00 61.41 96 SER A C 1
ATOM 753 O O . SER A 1 96 ? -7.640 -10.877 13.853 1.00 61.41 96 SER A O 1
ATOM 755 N N . LEU A 1 97 ? -6.373 -11.970 12.350 1.00 56.31 97 LEU A N 1
ATOM 756 C CA . LEU A 1 97 ? -5.883 -12.992 13.277 1.00 56.31 97 LEU A CA 1
ATOM 757 C C . LEU A 1 97 ? -4.993 -12.386 14.370 1.00 56.31 97 LEU A C 1
ATOM 759 O O . LEU A 1 97 ? -5.211 -12.665 15.546 1.00 56.31 97 LEU A O 1
ATOM 763 N N . PHE A 1 98 ? -4.051 -11.514 14.012 1.00 46.88 98 PHE A N 1
ATOM 764 C CA . PHE A 1 98 ? -3.150 -10.848 14.954 1.00 46.88 98 PHE A CA 1
ATOM 765 C C . PHE A 1 98 ? -3.918 -9.980 15.963 1.00 46.88 98 PHE A C 1
ATOM 767 O O . PHE A 1 98 ? -3.724 -10.122 17.168 1.00 46.88 98 PHE A O 1
ATOM 774 N N . ARG A 1 99 ? -4.883 -9.170 15.498 1.00 51.22 99 ARG A N 1
ATOM 775 C CA . ARG A 1 99 ? -5.788 -8.403 16.375 1.00 51.22 99 ARG A CA 1
ATOM 776 C C . ARG A 1 99 ? -6.623 -9.300 17.290 1.00 51.22 99 ARG A C 1
ATOM 778 O O . ARG A 1 99 ? -6.860 -8.929 18.434 1.00 51.22 99 ARG A O 1
ATOM 785 N N . SER A 1 100 ? -7.053 -10.470 16.813 1.00 47.19 100 SER A N 1
ATOM 786 C CA . SER A 1 100 ? -7.816 -11.417 17.637 1.00 47.19 100 SER A CA 1
ATOM 787 C C . SER A 1 100 ? -6.963 -12.109 18.711 1.00 47.19 100 SER A C 1
ATOM 789 O O . SER A 1 100 ? -7.464 -12.378 19.799 1.00 47.19 100 SER A O 1
ATOM 791 N N . GLN A 1 101 ? -5.677 -12.360 18.432 1.00 42.44 101 GLN A N 1
ATOM 792 C CA . GLN A 1 101 ? -4.777 -13.128 19.301 1.00 42.44 101 GLN A CA 1
ATOM 793 C C . GLN A 1 101 ? -4.044 -12.277 20.345 1.00 42.44 101 GLN A C 1
ATOM 795 O O . GLN A 1 101 ? -3.817 -12.767 21.450 1.00 42.44 101 GLN A O 1
ATOM 800 N N . GLU A 1 102 ? -3.700 -11.018 20.046 1.00 43.66 102 GLU A N 1
ATOM 801 C CA . GLU A 1 102 ? -3.090 -10.124 21.048 1.00 43.66 102 GLU A CA 1
ATOM 802 C C . GLU A 1 102 ? -4.082 -9.654 22.115 1.00 43.66 102 GLU A C 1
ATOM 804 O O . GLU A 1 102 ? -3.679 -9.334 23.233 1.00 43.66 102 GLU A O 1
ATOM 809 N N . LEU A 1 103 ? -5.384 -9.666 21.818 1.00 45.44 103 LEU A N 1
ATOM 810 C CA . LEU A 1 103 ? -6.391 -9.397 22.837 1.00 45.44 103 LEU A CA 1
ATOM 811 C C . LEU A 1 103 ? -6.580 -10.611 23.760 1.00 45.44 103 LEU A C 1
ATOM 813 O O . LEU A 1 103 ? -6.600 -10.421 24.978 1.00 45.44 103 LEU A O 1
ATOM 817 N N . PHE A 1 104 ? -6.653 -11.844 23.227 1.00 45.69 104 PHE A N 1
ATOM 818 C CA . PHE A 1 104 ? -6.798 -13.070 24.028 1.00 45.69 104 PHE A CA 1
ATOM 819 C C . PHE A 1 104 ? -6.263 -14.325 23.300 1.00 45.69 104 PHE A C 1
ATOM 821 O O . PHE A 1 104 ? -6.544 -14.513 22.116 1.00 45.69 104 PHE A O 1
ATOM 828 N N . PRO A 1 105 ? -5.568 -15.258 23.985 1.00 48.53 105 PRO A N 1
ATOM 829 C CA . PRO A 1 105 ? -5.255 -16.559 23.403 1.00 48.53 105 PRO A CA 1
ATOM 830 C C . PRO A 1 105 ? -6.543 -17.341 23.116 1.00 48.53 105 PRO A C 1
ATOM 832 O O . PRO A 1 105 ? -7.487 -17.348 23.906 1.00 48.53 105 PRO A O 1
ATOM 835 N N . THR A 1 106 ? -6.544 -18.025 21.975 1.00 48.69 106 THR A N 1
ATOM 836 C CA . THR A 1 106 ? -7.650 -18.730 21.300 1.00 48.69 106 THR A CA 1
ATOM 837 C C . THR A 1 106 ? -8.424 -19.767 22.128 1.00 48.69 106 THR A C 1
ATOM 839 O O . THR A 1 106 ? -9.424 -20.294 21.644 1.00 48.69 106 THR A O 1
ATOM 842 N N . SER A 1 107 ? -8.033 -20.043 23.375 1.00 50.34 107 SER A N 1
ATOM 843 C CA . SER A 1 107 ? -8.757 -20.942 24.283 1.00 50.34 107 SER A CA 1
ATOM 844 C C . SER A 1 107 ? -10.127 -20.406 24.720 1.00 50.34 107 SER A C 1
ATOM 846 O O . SER A 1 107 ? -11.015 -21.202 25.021 1.00 50.34 107 SER A O 1
ATOM 848 N N . ASP A 1 108 ? -10.328 -19.084 24.709 1.00 46.53 108 ASP A N 1
ATOM 849 C CA . ASP A 1 108 ? -11.497 -18.448 25.341 1.00 46.53 108 ASP A CA 1
ATOM 850 C C . ASP A 1 108 ? -12.627 -18.080 24.353 1.00 46.53 108 ASP A C 1
ATOM 852 O O . ASP A 1 108 ? -13.701 -17.654 24.770 1.00 46.53 108 ASP A O 1
ATOM 856 N N . LEU A 1 109 ? -12.420 -18.269 23.043 1.00 51.31 109 LEU A N 1
ATOM 857 C CA . LEU A 1 109 ? -13.353 -17.861 21.975 1.00 51.31 109 LEU A CA 1
ATOM 858 C C . LEU A 1 109 ? -14.365 -18.950 21.565 1.00 51.31 109 LEU A C 1
ATOM 860 O O . LEU A 1 109 ? -15.150 -18.752 20.641 1.00 51.31 109 LEU A O 1
ATOM 864 N N . SER A 1 110 ? -14.356 -20.121 22.210 1.00 46.31 110 SER A N 1
ATOM 865 C CA . SER A 1 110 ? -15.007 -21.313 21.645 1.00 46.31 110 SER A CA 1
ATOM 866 C C . SER A 1 110 ? -16.516 -21.458 21.885 1.00 46.31 110 SER A C 1
ATOM 868 O O . SER A 1 110 ? -17.099 -22.387 21.329 1.00 46.31 110 SER A O 1
ATOM 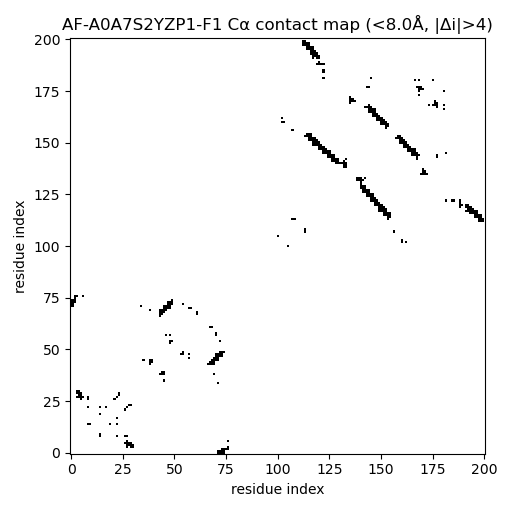870 N N . LYS A 1 111 ? -17.203 -20.578 22.633 1.00 46.66 111 LYS A N 1
ATOM 871 C CA . LYS A 1 111 ? -18.669 -20.674 22.809 1.00 46.66 111 LYS A CA 1
ATOM 872 C C . LYS A 1 111 ? -19.339 -19.313 23.018 1.00 46.66 111 LYS A C 1
ATOM 874 O O . LYS A 1 111 ? -19.325 -18.807 24.127 1.00 46.66 111 LYS A O 1
ATOM 879 N N . GLY A 1 112 ? -19.976 -18.795 21.962 1.00 45.53 112 GLY A N 1
ATOM 880 C CA . GLY A 1 112 ? -21.061 -17.803 22.012 1.00 45.53 112 GLY A CA 1
ATOM 881 C C . GLY A 1 112 ? -20.700 -16.411 22.540 1.00 45.53 112 GLY A C 1
ATOM 882 O O . GLY A 1 112 ? -20.461 -16.249 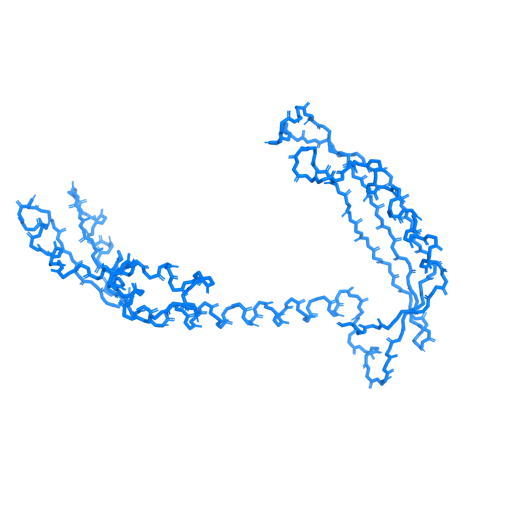23.727 1.00 45.53 112 GLY A O 1
ATOM 883 N N . GLY A 1 113 ? -20.747 -15.399 21.663 1.00 55.22 113 GLY A N 1
ATOM 884 C CA . GLY A 1 113 ? -20.850 -13.981 22.042 1.00 55.22 113 GLY A CA 1
ATOM 885 C C . GLY A 1 113 ? -19.944 -13.565 23.198 1.00 55.22 113 GLY A C 1
ATOM 886 O O . GLY A 1 113 ? -20.436 -13.057 24.201 1.00 55.22 113 GLY A O 1
ATOM 887 N N . ALA A 1 114 ? -18.645 -13.846 23.090 1.00 64.56 114 ALA A N 1
ATOM 888 C CA . ALA A 1 114 ? -17.719 -13.592 24.178 1.00 64.56 114 ALA A CA 1
ATOM 889 C C . ALA A 1 114 ? -17.730 -12.084 24.490 1.00 64.56 114 ALA A C 1
ATOM 891 O O . ALA A 1 114 ? -17.483 -11.260 23.613 1.00 64.56 114 ALA A O 1
ATOM 892 N N . THR A 1 115 ? -18.088 -11.710 25.714 1.00 67.19 115 THR A N 1
ATOM 893 C CA . THR A 1 115 ? -18.042 -10.325 26.184 1.00 67.19 115 THR A CA 1
ATOM 894 C C . THR A 1 115 ? -16.808 -10.126 27.050 1.00 67.19 115 THR A C 1
ATOM 896 O O . THR A 1 115 ? -16.320 -11.061 27.683 1.00 67.19 115 THR A O 1
ATOM 899 N N . ILE A 1 116 ? -16.285 -8.907 27.085 1.00 75.75 116 ILE A N 1
ATOM 900 C CA . ILE A 1 116 ? -15.269 -8.491 28.051 1.00 75.75 116 ILE A CA 1
ATOM 901 C C . ILE A 1 116 ? -15.849 -7.439 28.969 1.00 75.75 116 ILE A C 1
ATOM 903 O O . ILE A 1 116 ? -16.537 -6.527 28.520 1.00 75.75 116 ILE A O 1
ATOM 907 N N . GLN A 1 117 ? -15.539 -7.555 30.253 1.00 83.25 117 GLN A N 1
ATOM 908 C CA . GLN A 1 117 ? -15.852 -6.525 31.223 1.00 83.25 117 GLN A CA 1
ATOM 909 C C . GLN A 1 117 ? -14.651 -5.596 31.351 1.00 83.25 117 GLN A C 1
ATOM 911 O O . GLN A 1 117 ? -13.557 -6.026 31.725 1.00 83.25 117 GLN A O 1
ATOM 916 N N . LEU A 1 118 ? -14.849 -4.323 31.026 1.00 82.44 118 LEU A N 1
ATOM 917 C CA . LEU A 1 118 ? -13.835 -3.295 31.209 1.00 82.44 118 LEU A CA 1
ATOM 918 C C . LEU A 1 118 ? -13.820 -2.886 32.680 1.00 82.44 118 LEU A C 1
ATOM 920 O O . LEU A 1 118 ? -14.750 -2.255 33.175 1.00 82.44 118 LEU A O 1
ATOM 924 N N . GLU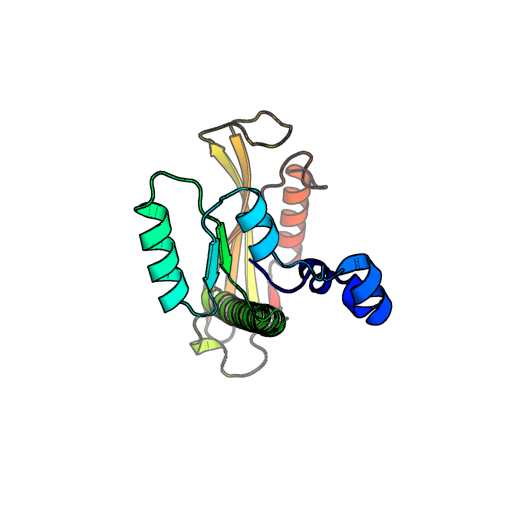 A 1 119 ? -12.764 -3.259 33.395 1.00 84.00 119 GLU A N 1
ATOM 925 C CA . GLU A 1 119 ? -12.620 -2.915 34.810 1.00 84.00 119 GLU A CA 1
ATOM 926 C C . GLU A 1 119 ? -12.186 -1.462 34.964 1.00 84.00 119 GLU A C 1
ATOM 928 O O . GLU A 1 119 ? -12.686 -0.739 35.826 1.00 84.00 119 GLU A O 1
ATOM 933 N N . ARG A 1 120 ? -11.227 -1.033 34.135 1.00 84.44 120 ARG A N 1
ATOM 934 C CA . ARG A 1 120 ? -10.616 0.288 34.263 1.00 84.44 120 ARG A CA 1
ATOM 935 C C . ARG A 1 120 ? -9.904 0.713 32.984 1.00 84.44 120 ARG A C 1
ATOM 937 O O . ARG A 1 120 ? -9.121 -0.060 32.438 1.00 84.44 120 ARG A O 1
ATOM 944 N N . LEU A 1 121 ? -10.098 1.968 32.580 1.00 84.00 121 LEU A N 1
ATOM 945 C CA . LEU A 1 121 ? -9.247 2.666 31.614 1.00 84.00 121 LEU A CA 1
ATOM 946 C C . LEU A 1 121 ? -8.447 3.741 32.359 1.00 84.00 121 LEU A C 1
ATOM 948 O O . LEU A 1 121 ? -9.019 4.555 33.080 1.00 84.00 121 LEU A O 1
ATOM 952 N N . VAL A 1 122 ? -7.125 3.728 32.211 1.00 86.81 122 VAL A N 1
ATOM 953 C CA . VAL A 1 122 ? -6.218 4.699 32.835 1.00 86.81 122 VAL A CA 1
ATOM 954 C C . VAL A 1 122 ? -5.526 5.488 31.748 1.00 86.81 122 VAL A C 1
ATOM 956 O O . VAL A 1 122 ? -4.899 4.881 30.889 1.00 86.81 122 VAL A O 1
ATOM 959 N N . CYS A 1 123 ? -5.577 6.813 31.818 1.00 85.75 123 CYS A N 1
ATOM 960 C CA . CYS A 1 123 ? -4.869 7.690 30.894 1.00 85.75 123 CYS A CA 1
ATOM 961 C C . CYS A 1 123 ? -3.756 8.429 31.640 1.00 85.75 123 CYS A C 1
ATOM 963 O O . CYS A 1 123 ? -3.998 9.057 32.669 1.00 85.75 123 CYS A O 1
ATOM 965 N N . THR A 1 124 ? -2.540 8.374 31.109 1.00 87.25 124 THR A N 1
ATOM 966 C CA . THR A 1 124 ? -1.354 9.029 31.669 1.00 87.25 124 THR A CA 1
ATOM 967 C C . THR A 1 124 ? -0.648 9.838 30.595 1.00 87.25 124 THR A C 1
ATOM 969 O O . THR A 1 124 ? -0.364 9.326 29.513 1.00 87.25 124 THR A O 1
ATOM 972 N N . LYS A 1 125 ? -0.334 11.099 30.906 1.00 88.56 125 LYS A N 1
ATOM 973 C CA . LYS A 1 125 ? 0.525 11.928 30.059 1.00 88.56 125 LYS A CA 1
ATOM 974 C C . LYS A 1 125 ? 1.965 11.433 30.174 1.00 88.56 125 LYS A C 1
ATOM 976 O O . LYS A 1 125 ? 2.492 11.313 31.277 1.00 88.56 125 LYS A O 1
ATOM 981 N N . VAL A 1 126 ? 2.585 11.171 29.032 1.00 87.69 126 VAL A N 1
ATOM 982 C CA . VAL A 1 126 ? 3.969 10.718 28.899 1.00 87.69 126 VAL A CA 1
ATOM 983 C C . VAL A 1 126 ? 4.682 11.639 27.918 1.00 87.69 126 VAL A C 1
ATOM 985 O O . VAL A 1 126 ? 4.112 12.074 26.917 1.00 87.69 126 VAL A O 1
ATOM 988 N N . THR A 1 127 ? 5.940 11.947 28.205 1.00 86.12 127 THR A N 1
ATOM 989 C CA . THR A 1 127 ? 6.808 12.704 27.306 1.00 86.12 127 THR A CA 1
ATOM 990 C C . THR A 1 127 ? 7.979 11.835 26.884 1.00 86.12 127 THR A C 1
ATOM 992 O O . THR A 1 127 ? 8.564 11.120 27.697 1.00 86.12 127 THR A O 1
ATOM 995 N N . TYR A 1 128 ? 8.315 11.884 25.597 1.00 82.06 128 TYR A N 1
ATOM 996 C CA . TYR A 1 128 ? 9.446 11.148 25.048 1.00 82.06 128 TYR A CA 1
ATOM 997 C C . TYR A 1 128 ? 10.443 12.112 24.394 1.00 82.06 128 TYR A C 1
ATOM 999 O O . TYR A 1 128 ? 10.044 12.896 23.524 1.00 82.06 128 TYR A O 1
ATOM 1007 N N . PRO A 1 129 ? 11.730 12.082 24.785 1.00 84.75 129 PRO A N 1
ATOM 1008 C CA . PRO A 1 129 ? 12.757 12.888 24.144 1.00 84.75 129 PRO A CA 1
ATOM 1009 C C . PRO A 1 129 ? 13.088 12.317 22.764 1.00 84.75 129 PRO A C 1
ATOM 1011 O O . PRO A 1 129 ? 13.423 11.143 22.618 1.00 84.75 129 PRO A O 1
ATOM 1014 N N . LEU A 1 130 ? 13.007 13.152 21.734 1.00 80.00 130 LEU A N 1
ATOM 1015 C CA . LEU A 1 130 ? 13.338 12.766 20.369 1.00 80.00 130 LEU A CA 1
ATOM 1016 C C . LEU A 1 130 ? 14.801 13.081 20.061 1.00 80.00 130 LEU A C 1
ATOM 1018 O O . LEU A 1 130 ? 15.314 14.143 20.405 1.00 80.00 130 LEU A O 1
ATOM 1022 N N . ALA A 1 131 ? 15.461 12.181 19.330 1.00 82.69 131 ALA A N 1
ATOM 1023 C CA . ALA A 1 131 ? 16.834 12.390 18.862 1.00 82.69 131 ALA A CA 1
ATOM 1024 C C . ALA A 1 131 ? 16.951 13.506 17.804 1.00 82.69 131 ALA A C 1
ATOM 1026 O O . ALA A 1 131 ? 18.046 14.002 17.539 1.00 82.69 131 ALA A O 1
ATOM 1027 N N . LYS A 1 132 ? 15.835 13.868 17.163 1.00 79.81 132 LYS A N 1
ATOM 1028 C CA . LYS A 1 132 ? 15.723 14.918 16.146 1.00 79.81 132 LYS A CA 1
ATOM 1029 C C . LYS A 1 132 ? 14.393 15.644 16.317 1.00 79.81 132 LYS A C 1
ATOM 1031 O O . LYS A 1 132 ? 13.451 15.071 16.859 1.00 79.81 132 LYS A O 1
ATOM 1036 N N . GLU A 1 133 ? 14.322 16.882 15.840 1.00 80.56 133 GLU A N 1
ATOM 1037 C CA . GLU A 1 133 ? 13.067 17.635 15.819 1.00 80.56 133 GLU A CA 1
ATOM 1038 C C . GLU A 1 133 ? 11.990 16.872 15.037 1.00 80.56 133 GLU A C 1
ATOM 1040 O O . GLU A 1 133 ? 12.286 16.191 14.047 1.00 80.56 133 GLU A O 1
ATOM 1045 N N . VAL A 1 134 ? 10.735 16.983 15.476 1.00 73.00 134 VAL A N 1
ATOM 1046 C CA . VAL A 1 134 ? 9.607 16.458 14.700 1.00 73.00 134 VAL A CA 1
ATOM 1047 C C . VAL A 1 134 ? 9.591 17.100 13.308 1.00 73.00 134 VAL A C 1
ATOM 1049 O O . VAL A 1 134 ? 9.815 18.296 13.148 1.00 73.00 134 VAL A O 1
ATOM 1052 N N . THR A 1 135 ? 9.288 16.309 12.280 1.00 72.00 135 THR A N 1
ATOM 1053 C CA . THR A 1 135 ? 9.236 16.771 10.879 1.00 72.00 135 THR A CA 1
ATOM 1054 C C . THR A 1 135 ? 7.981 17.588 10.559 1.00 72.00 135 THR A C 1
ATOM 1056 O O . THR A 1 135 ? 7.729 17.931 9.406 1.00 72.00 135 THR A O 1
ATOM 1059 N N . THR A 1 136 ? 7.165 17.873 11.572 1.00 69.12 136 THR A N 1
ATOM 1060 C CA . THR A 1 136 ? 5.992 18.741 11.492 1.00 69.12 136 THR A CA 1
ATOM 1061 C C . THR A 1 136 ? 6.393 20.197 11.699 1.00 69.12 136 THR A C 1
ATOM 1063 O O . THR A 1 136 ? 7.436 20.496 12.266 1.00 69.12 136 THR A O 1
ATOM 1066 N N . SER A 1 137 ? 5.526 21.129 11.319 1.00 61.03 137 SER A N 1
ATOM 1067 C CA . SER A 1 137 ? 5.768 22.576 11.442 1.00 61.03 137 SER A CA 1
ATOM 1068 C C . SER A 1 137 ? 6.068 23.097 12.861 1.00 61.03 137 SER A C 1
ATOM 1070 O O . SER A 1 137 ? 6.500 24.240 13.001 1.00 61.03 137 SER A O 1
ATOM 1072 N N . ALA A 1 138 ? 5.813 22.310 13.907 1.00 65.38 138 ALA A N 1
ATOM 1073 C CA . ALA A 1 138 ? 6.196 22.632 15.276 1.00 65.38 138 ALA A CA 1
ATOM 1074 C C . ALA A 1 138 ? 7.624 22.137 15.538 1.00 65.38 138 ALA A C 1
ATOM 1076 O O . ALA A 1 138 ? 7.842 20.938 15.620 1.00 65.38 138 ALA A O 1
ATOM 1077 N N . LYS A 1 139 ? 8.604 23.032 15.691 1.00 68.88 139 LYS A N 1
ATOM 1078 C CA . LYS A 1 139 ? 9.960 22.631 16.096 1.00 68.88 139 LYS A CA 1
ATOM 1079 C C . LYS A 1 139 ? 9.950 22.223 17.569 1.00 68.88 139 LYS A C 1
ATOM 1081 O O . LYS A 1 139 ? 9.982 23.081 18.446 1.00 68.88 139 LYS A O 1
ATOM 1086 N N . SER A 1 140 ? 9.862 20.923 17.833 1.00 73.56 140 SER A N 1
ATOM 1087 C CA . SER A 1 140 ? 9.947 20.348 19.178 1.00 73.56 140 SER A CA 1
ATOM 1088 C C . SER A 1 140 ? 10.859 19.125 19.180 1.00 73.56 140 SER A C 1
ATOM 1090 O O . SER A 1 140 ? 10.800 18.292 18.274 1.00 73.56 140 SER A O 1
ATOM 1092 N N . THR A 1 141 ? 11.679 19.009 20.222 1.00 79.25 141 THR A N 1
ATOM 1093 C CA . THR A 1 141 ? 12.492 17.825 20.548 1.00 79.25 141 THR A CA 1
ATOM 1094 C C . THR A 1 141 ? 11.822 16.930 21.593 1.00 79.25 141 THR A C 1
ATOM 1096 O O . THR A 1 141 ? 12.379 15.909 21.989 1.00 79.25 141 THR A O 1
ATOM 1099 N N . LEU A 1 142 ? 10.613 17.290 22.032 1.00 81.38 142 LEU A N 1
ATOM 1100 C CA . LEU A 1 142 ? 9.788 16.513 22.947 1.00 81.38 142 LEU A CA 1
ATOM 1101 C C . LEU A 1 142 ? 8.502 16.089 22.238 1.00 81.38 142 LEU A C 1
ATOM 1103 O O . LEU A 1 142 ? 7.796 16.922 21.664 1.00 81.38 142 LEU A O 1
ATOM 1107 N N . LYS A 1 143 ? 8.196 14.792 22.301 1.00 82.31 143 LYS A N 1
ATOM 1108 C CA . LYS A 1 143 ? 6.916 14.237 21.859 1.00 82.31 143 LYS A CA 1
ATOM 1109 C C . LYS A 1 143 ? 6.014 14.048 23.072 1.00 82.31 143 LYS A C 1
ATOM 1111 O O . LYS A 1 143 ? 6.350 13.277 23.972 1.00 82.31 143 LYS A O 1
ATOM 1116 N N . GLU A 1 144 ? 4.882 14.740 23.087 1.00 86.62 144 GLU A N 1
ATOM 1117 C CA . GLU A 1 144 ? 3.835 14.538 24.088 1.00 86.62 144 GLU A CA 1
ATOM 1118 C C . GLU A 1 144 ? 2.886 13.432 23.628 1.00 86.62 144 GLU A C 1
ATOM 1120 O O . GLU A 1 144 ? 2.453 13.392 22.473 1.00 86.62 144 GLU A O 1
ATOM 1125 N N . MET A 1 145 ? 2.600 12.495 24.527 1.00 87.44 145 MET A N 1
ATOM 1126 C CA . MET A 1 145 ? 1.751 11.340 24.258 1.00 87.44 145 MET A CA 1
ATOM 1127 C C . MET A 1 145 ? 0.829 11.095 25.449 1.00 87.44 145 MET A C 1
ATOM 1129 O O . MET A 1 145 ? 1.204 11.298 26.604 1.00 87.44 145 MET A O 1
ATOM 1133 N N . VAL A 1 146 ? -0.391 10.659 25.176 1.00 86.38 146 VAL A N 1
ATOM 1134 C CA . VAL A 1 146 ? -1.268 10.067 26.179 1.00 86.38 146 VAL A CA 1
ATOM 1135 C C . VAL A 1 146 ? -1.123 8.564 26.032 1.00 86.38 146 VAL A C 1
ATOM 1137 O O . VAL A 1 146 ? -1.551 7.983 25.037 1.00 86.38 146 VAL A O 1
ATOM 1140 N N . GLN A 1 147 ? -0.499 7.929 27.014 1.00 89.88 147 GLN A N 1
ATOM 1141 C CA . GLN A 1 147 ? -0.544 6.481 27.139 1.00 89.88 147 GLN A CA 1
ATOM 1142 C C . GLN A 1 147 ? -1.852 6.118 27.836 1.00 89.88 147 GLN A C 1
ATOM 1144 O O . GLN A 1 147 ? -2.158 6.668 28.896 1.00 89.88 147 GLN A O 1
ATOM 1149 N N . PHE A 1 148 ? -2.609 5.186 27.269 1.00 87.94 148 PHE A N 1
ATOM 1150 C CA . PHE A 1 148 ? -3.801 4.646 27.904 1.00 87.94 148 PHE A CA 1
ATOM 1151 C C . PHE A 1 148 ? -3.641 3.150 28.175 1.00 87.94 148 PHE A C 1
ATOM 1153 O O . PHE A 1 148 ? -3.053 2.414 27.388 1.00 87.94 148 PHE A O 1
ATOM 1160 N N . THR A 1 149 ? -4.136 2.701 29.324 1.00 88.56 149 THR A N 1
ATOM 1161 C CA . THR A 1 149 ? -4.081 1.303 29.759 1.00 88.56 149 THR A CA 1
ATOM 1162 C C . THR A 1 149 ? -5.488 0.806 30.035 1.00 88.56 149 THR A C 1
ATOM 1164 O O . THR A 1 149 ? -6.191 1.372 30.872 1.00 88.56 149 THR A O 1
ATOM 1167 N N . ILE A 1 150 ? -5.886 -0.256 29.342 1.00 86.81 150 ILE A N 1
ATOM 1168 C CA . ILE A 1 150 ? -7.167 -0.936 29.513 1.00 86.81 150 ILE A CA 1
ATOM 1169 C C . ILE A 1 150 ? -6.939 -2.176 30.365 1.00 86.81 150 ILE A C 1
ATOM 1171 O O . ILE A 1 150 ? -6.175 -3.060 29.982 1.00 86.81 150 ILE A O 1
ATOM 1175 N N . HIS A 1 151 ? -7.641 -2.264 31.488 1.00 86.88 151 HIS A N 1
ATOM 1176 C CA . HIS A 1 151 ? -7.780 -3.487 32.265 1.00 86.88 151 HIS A CA 1
ATOM 1177 C C . HIS A 1 151 ? -9.135 -4.108 31.955 1.00 86.88 151 HIS A C 1
ATOM 1179 O O . HIS A 1 151 ? -10.178 -3.492 32.189 1.00 86.88 151 HIS A O 1
ATOM 1185 N N . ALA A 1 152 ? -9.111 -5.321 31.418 1.00 85.62 152 ALA A N 1
ATOM 1186 C CA . ALA A 1 152 ? -10.303 -6.061 31.048 1.00 85.62 152 ALA A CA 1
ATOM 1187 C C . ALA A 1 152 ? -10.291 -7.442 31.697 1.00 85.62 152 ALA A C 1
ATOM 1189 O O . ALA A 1 152 ? -9.237 -8.059 31.860 1.00 85.62 152 ALA A O 1
ATOM 1190 N N . ARG A 1 153 ? -11.474 -7.956 32.019 1.00 83.12 153 ARG A N 1
ATOM 1191 C CA . ARG A 1 153 ? -11.667 -9.321 32.496 1.00 83.12 153 ARG A CA 1
ATOM 1192 C C . ARG A 1 153 ? -12.631 -10.051 31.582 1.00 83.12 153 ARG A C 1
ATOM 1194 O O . ARG A 1 153 ? -13.686 -9.528 31.232 1.00 83.12 153 ARG A O 1
ATOM 1201 N N . ASN A 1 154 ? -12.287 -11.284 31.235 1.00 79.38 154 ASN A N 1
ATOM 1202 C CA . ASN A 1 154 ? -13.249 -12.203 30.655 1.00 79.38 154 ASN A CA 1
ATOM 1203 C C . ASN A 1 154 ? -14.164 -12.725 31.784 1.00 79.38 154 ASN A C 1
ATOM 1205 O O . ASN A 1 154 ? -13.660 -13.378 32.702 1.00 79.38 154 ASN A O 1
ATOM 1209 N N . PRO A 1 155 ? -15.481 -12.457 31.758 1.00 72.88 155 PRO A N 1
ATOM 1210 C CA . PRO A 1 155 ? -16.398 -12.884 32.812 1.00 72.88 155 PRO A CA 1
ATOM 1211 C C . PRO A 1 155 ? -16.580 -14.409 32.862 1.00 72.88 155 PRO A C 1
ATOM 1213 O O . PRO A 1 155 ? -16.942 -14.943 33.905 1.00 72.88 155 PRO A O 1
ATOM 1216 N N . ILE A 1 156 ? -16.312 -15.115 31.758 1.00 74.12 156 ILE A N 1
ATOM 1217 C CA . ILE A 1 156 ? -16.475 -16.569 31.645 1.00 74.12 156 ILE A CA 1
ATOM 1218 C C . ILE A 1 156 ? -15.222 -17.290 32.149 1.00 74.12 156 ILE A C 1
ATOM 1220 O O . ILE A 1 156 ? -15.323 -18.192 32.977 1.00 74.12 156 ILE A O 1
ATOM 1224 N N . SER A 1 157 ? -14.036 -16.905 31.667 1.00 75.44 157 SER A N 1
ATOM 1225 C CA . SER A 1 157 ? -12.776 -17.553 32.069 1.00 75.44 157 SER A CA 1
ATOM 1226 C C . SER A 1 157 ? -12.158 -16.950 33.334 1.00 75.44 157 SER A C 1
ATOM 1228 O O . SER A 1 157 ? -11.222 -17.515 33.896 1.00 75.44 157 SER A O 1
ATOM 1230 N N . GLY A 1 158 ? -12.638 -15.785 33.782 1.00 77.06 158 GLY A N 1
ATOM 1231 C CA . GLY A 1 158 ? -12.078 -15.022 34.901 1.00 77.06 158 GLY A CA 1
ATOM 1232 C C . GLY A 1 158 ? -10.718 -14.381 34.600 1.00 77.06 158 GLY A C 1
ATOM 1233 O O . GLY A 1 158 ? -10.180 -13.657 35.445 1.00 77.06 158 GLY A O 1
ATOM 1234 N N . LYS A 1 159 ? -10.159 -14.622 33.408 1.00 78.62 159 LYS A N 1
ATOM 1235 C CA . LYS A 1 159 ? -8.832 -14.167 33.006 1.00 78.62 159 LYS A CA 1
ATOM 1236 C C . LYS A 1 159 ? -8.808 -12.650 32.842 1.00 78.62 159 LYS A C 1
ATOM 1238 O O . LYS A 1 159 ? -9.623 -12.082 32.116 1.00 78.62 159 LYS A O 1
ATOM 1243 N N . ALA A 1 160 ? -7.848 -12.009 33.502 1.00 82.31 160 ALA A N 1
ATOM 1244 C CA . ALA A 1 160 ? -7.568 -10.591 33.324 1.00 82.31 160 ALA A CA 1
ATOM 1245 C C . ALA A 1 160 ? -6.578 -10.386 32.168 1.00 82.31 160 ALA A C 1
ATOM 1247 O O . ALA A 1 160 ? -5.617 -11.143 32.021 1.00 82.31 160 ALA A O 1
ATOM 1248 N N . SER A 1 161 ? -6.812 -9.351 31.370 1.00 80.75 161 SER A N 1
ATOM 1249 C CA . SER A 1 161 ? -5.914 -8.865 30.328 1.00 80.75 161 SER A CA 1
ATOM 1250 C C . SER A 1 161 ? -5.647 -7.383 30.561 1.00 80.75 161 SER A C 1
ATOM 1252 O O . SER A 1 161 ? -6.517 -6.641 31.024 1.00 80.75 161 SER A O 1
ATOM 1254 N N . THR A 1 162 ? -4.417 -6.959 30.295 1.00 84.25 162 THR A N 1
ATOM 1255 C CA . THR A 1 162 ? -4.022 -5.553 30.356 1.00 84.25 162 THR A CA 1
ATOM 1256 C C . THR A 1 162 ? -3.415 -5.180 29.021 1.00 84.25 162 THR A C 1
ATOM 1258 O O . THR A 1 162 ? -2.451 -5.805 28.588 1.00 84.25 162 THR A O 1
ATOM 1261 N N . VAL A 1 163 ? -3.990 -4.167 28.383 1.00 81.94 163 VAL A N 1
ATOM 1262 C CA . VAL A 1 163 ? -3.572 -3.689 27.065 1.00 81.94 163 VAL A CA 1
ATOM 1263 C C . VAL A 1 163 ? -3.145 -2.242 27.193 1.00 81.94 163 VAL A C 1
ATOM 1265 O O . VAL A 1 163 ? -3.802 -1.452 27.871 1.00 81.94 163 VAL A O 1
ATOM 1268 N N . VAL A 1 164 ? -2.042 -1.899 26.541 1.00 85.25 164 VAL A N 1
ATOM 1269 C CA . VAL A 1 164 ? -1.501 -0.543 26.517 1.00 85.25 164 VAL A CA 1
ATOM 1270 C C . VAL A 1 164 ? -1.597 -0.011 25.095 1.00 85.25 164 VAL A C 1
ATOM 1272 O O . VAL A 1 164 ? -1.268 -0.715 24.145 1.00 85.25 164 VAL A O 1
ATOM 1275 N N . GLY A 1 165 ? -2.045 1.231 24.958 1.00 86.19 165 GLY A N 1
ATOM 1276 C CA . GLY A 1 165 ? -2.030 1.972 23.706 1.00 86.19 165 GLY A CA 1
ATOM 1277 C C . GLY A 1 165 ? -1.529 3.396 23.912 1.00 86.19 165 GLY A C 1
ATOM 1278 O O . GLY A 1 165 ? -1.375 3.870 25.041 1.00 86.19 165 GLY A O 1
ATOM 1279 N N . GLU A 1 166 ? -1.263 4.082 22.807 1.00 88.69 166 GLU A N 1
ATOM 1280 C CA . GLU A 1 166 ? -0.754 5.450 22.805 1.00 88.69 166 GLU A CA 1
ATOM 1281 C C . GLU A 1 166 ? -1.519 6.333 21.818 1.00 88.69 166 GLU A C 1
ATOM 1283 O O . GLU A 1 166 ? -1.937 5.883 20.752 1.00 88.69 166 GLU A O 1
ATOM 1288 N N . VAL A 1 167 ? -1.686 7.605 22.182 1.00 88.94 167 VAL A N 1
ATOM 1289 C CA . VAL A 1 167 ? -2.217 8.665 21.318 1.00 88.94 167 VAL A CA 1
ATOM 1290 C C . VAL A 1 167 ? -1.266 9.853 21.377 1.00 88.94 167 VAL A C 1
ATOM 1292 O O . VAL A 1 167 ? -0.868 10.293 22.454 1.00 88.94 167 VAL A O 1
ATOM 1295 N N . SER A 1 168 ? -0.862 10.370 20.220 1.00 89.31 168 SER A N 1
ATOM 1296 C CA . SER A 1 168 ? 0.048 11.515 20.122 1.00 89.31 168 SER A CA 1
ATOM 1297 C C . SER A 1 168 ? -0.319 12.354 18.899 1.00 89.31 168 SER A C 1
ATOM 1299 O O . SER A 1 168 ? 0.251 12.152 17.820 1.00 89.31 168 SER A O 1
ATOM 1301 N N . PRO A 1 169 ? -1.306 13.259 19.034 1.00 86.69 169 PRO A N 1
ATOM 1302 C CA . PRO A 1 169 ? -1.707 14.131 17.947 1.00 86.69 169 PRO A CA 1
ATOM 1303 C C . PRO A 1 169 ? -0.545 15.047 17.583 1.00 86.69 169 PRO A C 1
ATOM 1305 O O . PRO A 1 169 ? 0.036 15.741 18.417 1.00 86.69 169 PRO A O 1
ATOM 1308 N N . LEU A 1 170 ? -0.179 15.016 16.310 1.00 82.44 170 LEU A N 1
ATOM 1309 C CA . LEU A 1 170 ? 0.868 15.861 15.757 1.00 82.44 170 LEU A CA 1
ATOM 1310 C C . LEU A 1 170 ? 0.301 17.236 15.361 1.00 82.44 170 LEU A C 1
ATOM 1312 O O . LEU A 1 170 ? -0.621 17.277 14.535 1.00 82.44 170 LEU A O 1
ATOM 1316 N N . PRO A 1 171 ? 0.871 18.350 15.867 1.00 76.00 171 PRO A N 1
ATOM 1317 C CA . PRO A 1 171 ? 0.393 19.693 15.557 1.00 76.00 171 PRO A CA 1
ATOM 1318 C C . PRO A 1 171 ? 0.370 19.972 14.053 1.00 76.00 171 PRO A C 1
ATOM 1320 O O . PRO A 1 171 ? 1.373 19.777 13.361 1.00 76.00 171 PRO A O 1
ATOM 1323 N N . ARG A 1 172 ? -0.762 20.492 13.561 1.00 77.31 172 ARG A N 1
ATOM 1324 C CA . ARG A 1 172 ? -1.015 20.825 12.142 1.00 77.31 172 ARG A CA 1
ATOM 1325 C C . ARG A 1 172 ? -1.025 19.632 11.176 1.00 77.31 172 ARG A C 1
ATOM 1327 O O . ARG A 1 172 ? -1.099 19.849 9.971 1.00 77.31 172 ARG A O 1
ATOM 1334 N N . LEU A 1 173 ? -0.941 18.404 11.686 1.00 82.81 173 LEU A N 1
ATOM 1335 C CA . LEU A 1 173 ? -1.213 17.191 10.914 1.00 82.81 173 LEU A CA 1
ATOM 1336 C C . LEU A 1 173 ? -2.579 16.606 11.279 1.00 82.81 173 LEU A C 1
ATOM 1338 O O . LEU A 1 173 ? -3.306 16.174 10.393 1.00 82.81 173 LEU A O 1
ATOM 1342 N N . HIS A 1 174 ? -2.912 16.601 12.570 1.00 85.00 174 HIS A N 1
ATOM 1343 C CA . HIS A 1 174 ? -4.214 16.169 13.071 1.00 85.00 174 HIS A CA 1
ATOM 1344 C C . HIS A 1 174 ? -5.099 17.386 13.346 1.00 85.00 174 HIS A C 1
ATOM 1346 O O . HIS A 1 174 ? -4.588 18.473 13.633 1.00 85.00 174 HIS A O 1
ATOM 1352 N N . GLU A 1 175 ? -6.414 17.190 13.234 1.00 86.25 175 GLU A N 1
ATOM 1353 C CA . GLU A 1 175 ? -7.412 18.217 13.557 1.00 86.25 175 GLU A CA 1
ATOM 1354 C C . GLU A 1 175 ? -7.474 18.489 15.062 1.00 86.25 175 GLU A C 1
ATOM 1356 O O . GLU A 1 175 ? -7.614 19.639 15.465 1.00 86.25 175 GLU A O 1
ATOM 1361 N N . GLU A 1 176 ? -7.318 17.449 15.883 1.00 85.88 176 GLU A N 1
ATOM 1362 C CA . GLU A 1 176 ? -7.327 17.560 17.339 1.00 85.88 176 GLU A CA 1
ATOM 1363 C C . GLU A 1 176 ? -5.954 17.927 17.920 1.00 85.88 176 GLU A C 1
ATOM 1365 O O . GLU A 1 176 ? -4.892 17.493 17.459 1.00 85.88 176 GLU A O 1
ATOM 1370 N N . THR A 1 177 ? -5.993 18.717 18.987 1.00 87.38 177 THR A N 1
ATOM 1371 C CA . THR A 1 177 ? -4.856 19.028 19.853 1.00 87.38 177 THR A CA 1
ATOM 1372 C C . THR A 1 177 ? -4.571 17.892 20.835 1.00 87.38 177 THR A C 1
ATOM 1374 O O . THR A 1 177 ? -5.378 16.983 21.042 1.00 87.38 177 THR A O 1
ATOM 1377 N N . PHE A 1 178 ? -3.405 17.951 21.481 1.00 85.88 178 PHE A N 1
ATOM 1378 C CA . PHE A 1 178 ? -3.039 17.006 22.533 1.00 85.88 178 PHE A CA 1
ATOM 1379 C C . PHE A 1 178 ? -4.060 17.013 23.687 1.00 85.88 178 PHE A C 1
ATOM 1381 O O . PHE A 1 178 ? -4.481 15.957 24.159 1.00 85.88 178 PHE A O 1
ATOM 1388 N N . GLU A 1 179 ? -4.483 18.201 24.117 1.00 85.88 179 GLU A N 1
ATOM 1389 C CA . GLU A 1 179 ? -5.446 18.406 25.198 1.00 85.88 179 GLU A CA 1
ATOM 1390 C C . GLU A 1 179 ? -6.843 17.886 24.834 1.00 85.88 179 GLU A C 1
ATOM 1392 O O . GLU A 1 179 ? -7.526 17.293 25.676 1.00 85.88 179 GLU A O 1
ATOM 1397 N N . GLU A 1 180 ? -7.266 18.070 23.581 1.00 86.50 180 GLU A N 1
ATOM 1398 C CA . GLU A 1 180 ? -8.540 17.551 23.076 1.00 86.50 180 GLU A CA 1
ATOM 1399 C C . GLU A 1 180 ? -8.528 16.026 23.026 1.00 86.50 180 GLU A C 1
ATOM 1401 O O . GLU A 1 180 ? -9.430 15.405 23.589 1.00 86.50 180 GLU A O 1
ATOM 1406 N N . ALA A 1 181 ? -7.482 15.416 22.461 1.00 86.06 181 ALA A N 1
ATOM 1407 C CA . ALA A 1 181 ? -7.341 13.962 22.431 1.00 86.06 181 ALA A CA 1
ATOM 1408 C C . ALA A 1 181 ? -7.312 13.365 23.848 1.00 86.06 181 ALA A C 1
ATOM 1410 O O . ALA A 1 181 ? -7.960 12.354 24.129 1.00 86.06 181 ALA A O 1
ATOM 1411 N N . GLN A 1 182 ? -6.615 14.019 24.785 1.00 84.69 182 GLN A N 1
ATOM 1412 C CA . GLN A 1 182 ? -6.614 13.618 26.191 1.00 84.69 182 GLN A CA 1
ATOM 1413 C C . GLN A 1 182 ? -8.018 13.697 26.807 1.00 84.69 182 GLN A C 1
ATOM 1415 O O . GLN A 1 182 ? -8.443 12.765 27.491 1.00 84.69 182 GLN A O 1
ATOM 1420 N N . SER A 1 183 ? -8.745 14.788 26.565 1.00 83.38 183 SER A N 1
ATOM 1421 C CA . SER A 1 183 ? -10.098 14.996 27.096 1.00 83.38 183 SER A CA 1
ATOM 1422 C C . SER A 1 183 ? -11.094 13.986 26.528 1.00 83.38 183 SER A C 1
ATOM 1424 O O . SER A 1 183 ? -11.906 13.433 27.271 1.00 83.38 183 SER A O 1
ATOM 1426 N N . GLN A 1 184 ? -10.996 13.684 25.232 1.00 84.06 184 GLN A N 1
ATOM 1427 C CA . GLN A 1 184 ? -11.796 12.649 24.583 1.00 84.06 184 GLN A CA 1
ATOM 1428 C C . GLN A 1 184 ? -11.510 11.270 25.183 1.00 84.06 184 GLN A C 1
ATOM 1430 O O . GLN A 1 184 ? -12.445 10.563 25.554 1.00 84.06 184 GLN A O 1
ATOM 1435 N N . LEU A 1 185 ? -10.236 10.906 25.367 1.00 83.06 185 LEU A N 1
ATOM 1436 C CA . LEU A 1 185 ? -9.861 9.642 26.006 1.00 83.06 185 LEU A CA 1
ATOM 1437 C C . LEU A 1 185 ? -10.371 9.541 27.445 1.00 83.06 185 LEU A C 1
ATOM 1439 O O . LEU A 1 185 ? -10.827 8.475 27.850 1.00 83.06 185 LEU A O 1
ATOM 1443 N N . LEU A 1 186 ? -10.320 10.628 28.219 1.00 81.38 186 LEU A N 1
ATOM 1444 C CA . LEU A 1 186 ? -10.866 10.666 29.579 1.00 81.38 186 LEU A CA 1
ATOM 1445 C C . LEU A 1 186 ? -12.395 10.512 29.594 1.00 81.38 186 LEU A C 1
ATOM 1447 O O . LEU A 1 186 ? -12.930 9.819 30.459 1.00 81.38 186 LEU A O 1
ATOM 1451 N N . CYS A 1 187 ? -13.090 11.106 28.623 1.00 79.50 187 CYS A N 1
ATOM 1452 C CA . CYS A 1 187 ? -14.528 10.925 28.433 1.00 79.50 187 CYS A CA 1
ATOM 1453 C C . CYS A 1 187 ? -14.866 9.470 28.073 1.00 79.50 187 CYS A C 1
ATOM 1455 O O . CYS A 1 187 ? -15.729 8.849 28.686 1.00 79.50 187 CYS A O 1
ATOM 1457 N N . VAL A 1 188 ? -14.128 8.873 27.138 1.00 80.00 188 VAL A N 1
ATOM 1458 C CA . VAL A 1 188 ? -14.286 7.455 26.793 1.00 80.00 188 VAL A CA 1
ATOM 1459 C C . VAL A 1 188 ? -13.992 6.563 28.005 1.00 80.00 188 VAL A C 1
ATOM 1461 O O . VAL A 1 188 ? -14.742 5.626 28.265 1.00 80.00 188 VAL A O 1
ATOM 1464 N N . ALA A 1 189 ? -12.965 6.878 28.802 1.00 76.94 189 ALA A N 1
ATOM 1465 C CA . ALA A 1 189 ? -12.651 6.172 30.048 1.00 76.94 189 ALA A CA 1
ATOM 1466 C C . ALA A 1 189 ? -13.837 6.126 31.009 1.00 76.94 189 ALA A C 1
ATOM 1468 O O . ALA A 1 189 ? -14.129 5.068 31.567 1.00 76.94 189 ALA A O 1
ATOM 1469 N N . SER A 1 190 ? -14.506 7.263 31.211 1.00 77.75 190 SER A N 1
ATOM 1470 C CA . SER A 1 190 ? -15.625 7.352 32.148 1.00 77.75 190 SER A CA 1
ATOM 1471 C C . SER A 1 190 ? -16.866 6.621 31.640 1.00 77.75 190 SER A C 1
ATOM 1473 O O . SER A 1 190 ? -17.572 6.011 32.439 1.00 77.75 190 SER A O 1
ATOM 1475 N N . LEU A 1 191 ? -17.102 6.620 30.324 1.00 77.88 191 LEU A N 1
ATOM 1476 C CA . LEU A 1 191 ? -18.217 5.901 29.705 1.00 77.88 191 LEU A CA 1
ATOM 1477 C C . LEU A 1 191 ? -18.015 4.384 29.711 1.00 77.88 191 LEU A C 1
ATOM 1479 O O . LEU A 1 191 ? -18.976 3.634 29.870 1.00 77.88 191 LEU A O 1
ATOM 1483 N N . LEU A 1 192 ? -16.775 3.934 29.518 1.00 73.75 192 LEU A N 1
ATOM 1484 C CA . LEU A 1 192 ? -16.448 2.519 29.367 1.00 73.75 192 LEU A CA 1
ATOM 1485 C C . LEU A 1 192 ? -16.176 1.798 30.692 1.00 73.75 192 LEU A C 1
ATOM 1487 O O . LEU A 1 192 ? -16.212 0.567 30.723 1.00 73.75 192 LEU A O 1
ATOM 1491 N N . ALA A 1 193 ? -15.910 2.520 31.782 1.00 75.12 193 ALA A N 1
ATOM 1492 C CA . ALA A 1 193 ? -15.667 1.912 33.086 1.00 75.12 193 ALA A CA 1
ATOM 1493 C C . ALA A 1 193 ? -16.872 1.067 33.543 1.00 75.12 193 ALA A C 1
ATOM 1495 O O . ALA A 1 193 ? -17.990 1.562 33.671 1.00 75.12 193 ALA A O 1
ATOM 1496 N N . GLY A 1 194 ? -16.640 -0.224 33.790 1.00 74.62 194 GLY A N 1
ATOM 1497 C CA . GLY A 1 194 ? -17.666 -1.175 34.220 1.00 74.62 194 GLY A CA 1
ATOM 1498 C C . GLY A 1 194 ? -18.560 -1.716 33.100 1.00 74.62 194 GLY A C 1
ATOM 1499 O O . GLY A 1 194 ? -19.425 -2.546 33.383 1.00 74.62 194 GLY A O 1
ATOM 1500 N N . GLN A 1 195 ? -18.363 -1.297 31.846 1.00 78.12 195 GLN A N 1
ATOM 1501 C CA . GLN A 1 195 ? -19.177 -1.764 30.722 1.00 78.12 195 GLN A CA 1
ATOM 1502 C C . GLN A 1 195 ? -18.749 -3.150 30.235 1.00 78.12 195 GLN A C 1
ATOM 1504 O O . GLN A 1 195 ? -17.571 -3.516 30.265 1.00 78.12 195 GLN A O 1
ATOM 1509 N N . SER A 1 196 ? -19.732 -3.915 29.758 1.00 78.50 196 SER A N 1
ATOM 1510 C CA . SER A 1 196 ? -19.503 -5.177 29.054 1.00 78.50 196 SER A CA 1
ATOM 1511 C C . SER A 1 196 ? -19.558 -4.943 27.549 1.00 78.50 196 SER A C 1
ATOM 1513 O O . SER A 1 196 ? -20.572 -4.477 27.037 1.00 78.50 196 SER A O 1
ATOM 1515 N N . MET A 1 197 ? -18.480 -5.276 26.844 1.00 71.75 197 MET A N 1
ATOM 1516 C CA . MET A 1 197 ? -18.353 -5.068 25.399 1.00 71.75 197 MET A CA 1
ATOM 1517 C C . MET A 1 197 ? -18.304 -6.414 24.672 1.00 71.75 197 MET A C 1
ATOM 1519 O O . MET A 1 197 ? -17.626 -7.325 25.155 1.00 71.75 197 MET A O 1
ATOM 1523 N N . PRO A 1 198 ? -18.982 -6.574 23.523 1.00 69.12 198 PRO A N 1
ATOM 1524 C CA . PRO A 1 198 ? -18.830 -7.767 22.699 1.00 69.12 198 PRO A CA 1
ATOM 1525 C C . PRO A 1 198 ? -17.414 -7.826 22.107 1.00 69.12 198 PRO A C 1
ATOM 1527 O O . PRO A 1 198 ? -16.876 -6.818 21.659 1.00 69.12 198 PRO A O 1
ATOM 1530 N N . LEU A 1 199 ? -16.813 -9.017 22.082 1.00 60.91 199 LEU A N 1
ATOM 1531 C CA . LEU A 1 199 ? -15.487 -9.261 21.497 1.00 60.91 199 LEU A CA 1
ATOM 1532 C C . LEU A 1 199 ? -15.484 -9.262 19.962 1.00 60.91 199 LEU A C 1
ATOM 1534 O O . LEU A 1 199 ? -14.416 -9.312 19.357 1.00 60.91 199 LEU A O 1
ATOM 1538 N N . SER A 1 200 ? -16.657 -9.200 19.332 1.00 51.25 200 SER A N 1
ATOM 1539 C CA . SER A 1 200 ? -16.817 -9.075 17.886 1.00 51.25 200 SER A CA 1
ATOM 1540 C C . SER A 1 200 ? -17.516 -7.762 17.540 1.00 51.25 200 SER A C 1
ATOM 1542 O O . SER A 1 200 ? -18.680 -7.577 17.908 1.00 51.25 200 SER A O 1
ATOM 1544 N N . VAL A 1 201 ? -16.821 -6.905 16.792 1.00 38.66 201 VAL A N 1
ATOM 1545 C CA . VAL A 1 201 ? -17.420 -5.912 15.891 1.00 38.66 201 VAL A CA 1
ATOM 1546 C C . VAL A 1 201 ? -16.993 -6.281 14.481 1.00 38.66 201 VAL A C 1
ATOM 1548 O O . VAL A 1 201 ? -15.778 -6.532 14.303 1.00 38.66 201 VAL A O 1
#

Secondary structure (DSSP, 8-state):
-BSSS-GGGGGSGGGGTS-HHHHIIIII------HHHHHHHTT--EEEE-SHHHHHHHHHHHHH-SS--EEEEB--HHHHHHHHHHHHHHHHHHHHHHHHHHHS-GGG-SSS--EEEEEEEEEEEEEEE-SS--SSSS--SEEEEEEEEEEEE-TTT--EEEEEEEE-PPTTTSSS-HHHHHHHHHHHHHHHTT-EEES--

Foldseek 3Di:
DCQQFQLVVCVDPVVVVDDPVCCCVPGRPRPPDDVVVVCVVVVAAEAEDADPVSVVVQVVVCVVDPGHHYYHHYDHSVVVVVVVVVVVVVVVVVVVVVVLPLQHNPPQPDDPQFKKWWAFKDKDKDKDAAPAADPDPDGDRIFIKIKIKTWIARPVVRDIDIDIDIDTDDPPPDPDDPVRVSVVSVVVRVVRNRDIGGPPD

pLDDT: mean 80.59, std 12.96, range [38.66, 96.62]

Radius of gyration: 27.4 Å; Cα contacts (8 Å, |Δi|>4): 254; chains: 1; bounding box: 52×44×68 Å

Mean predicted aligned error: 16.34 Å

Nearest PDB structures (foldseek):
  5ejm-assembly4_H  TM=8.839E-01  e=2.534E-04  Escherichia coli K-12
  3hwx-assembly5_B  TM=8.855E-01  e=3.239E-04  Escherichia coli K-12
  2jlc-assembly1_A  TM=8.836E-01  e=4.977E-04  Escherichia coli K-12
  3hwx-assembly6_R  TM=8.817E-01  e=8.133E-04  Escherichia coli K-12
  3hwx-assembly1_A  TM=8.821E-01  e=1.105E-03  Escherichia coli K-12

Sequence (201 aa):
INNNGGRIFEMLPVAKTIDSSVLDSCFITNPEVEISSLCNAYSIPYQRVTGKEEMSLALQRAWSSRVHNVIEIVVDPTVSTEFRQLVKDRVARDLSLFRSQELFPTSDLSKGGATIQLERLVCTKVTYPLAKEVTTSAKSTLKEMVQFTIHARNPISGKASTVVGEVSPLPRLHEETFEEAQSQLLCVASLLAGQSMPLSV

Organism: NCBI:txid464258

Solvent-accessible surface area (backbone atoms only — not comparable to full-atom values): 11735 Å² total; per-residue (Å²): 109,43,48,71,43,40,63,70,50,70,74,39,78,62,51,80,75,52,58,67,69,56,43,43,68,75,54,24,47,56,70,96,67,65,63,67,60,57,28,57,77,70,73,36,54,70,45,82,28,76,46,73,68,52,42,52,54,50,49,53,53,45,71,73,42,96,57,76,65,47,70,43,40,46,52,68,56,66,61,56,53,52,53,51,50,53,51,51,55,48,50,52,50,52,49,54,50,49,60,53,45,76,70,42,66,79,81,74,74,82,70,74,86,51,47,34,35,27,69,40,55,47,80,42,85,45,77,44,83,46,99,54,60,48,94,47,90,57,87,35,49,62,46,66,31,38,39,36,36,40,34,32,29,32,80,86,80,66,48,74,44,77,48,77,48,77,48,57,54,46,69,92,76,41,95,51,49,59,69,53,53,48,51,51,51,52,50,50,30,66,69,42,45,70,37,74,43,68,74,73,130

InterPro domains:
  IPR029017 Enolase-like, N-terminal [G3DSA:3.30.390.10] (119-200)
  IPR029061 Thiamin diphosphate-binding fold [SSF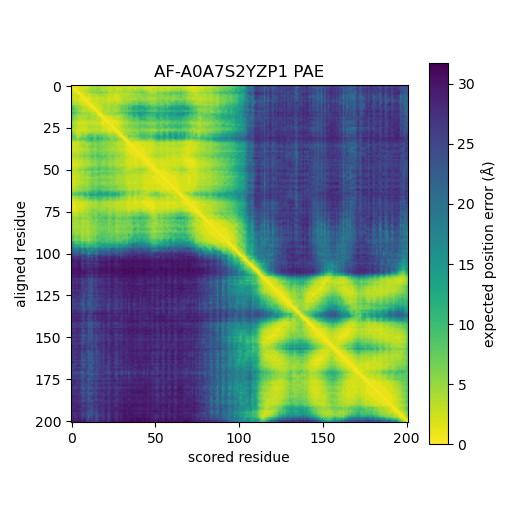52518] (1-86)